Protein AF-A0A1E5L158-F1 (afdb_monomer)

Mean predicted aligned error: 13.95 Å

Sequence (324 aa):
MGAIQELISKEEKWNPRLERRYENAMMAVQKLEERIQKLHAFNASSASIFSEYESCLAQLNTGISAIANSGAWNASSGTFDIEKMDMRWANPINERWENRNQLSLDKQITAILNSSDSDAVKTAKIVKAYEDYLYKLNKNAFDEYNNARKKYGDDWFSIDPKMKDIIDDIEQRLSNYLIQSGIDIKAIVRDMGNDILKANRTKDGMSPLDYLYFASIVDTGAPLDLKTRAYSEDYDFSIWARNWTGDMSGDYLGNYLFGYFGQGFLLFDGSLLKLSAGAAQAWSDKDIAKWLKNMNEGNFGDNPNDAQYIEDGIKDYKNRKGNK

Nearest PDB structures (foldseek):
  8suk-assembly2_B  TM=3.074E-01  e=6.776E+00  Rhodococcus sp. USK13
  6mrt-assembly1_A  TM=1.172E-01  e=4.959E+00  Escherichia coli K-12

Organism: NCBI:txid762845

Radius of gyration: 28.78 Å; Cα contacts (8 Å, |Δi|>4): 259; chains: 1; bounding box: 70×81×82 Å

Structure (mmCIF, N/CA/C/O backbone):
data_AF-A0A1E5L158-F1
#
_entry.id   AF-A0A1E5L158-F1
#
loop_
_atom_site.group_PDB
_atom_site.id
_atom_site.type_symbol
_atom_site.label_atom_id
_atom_site.label_alt_id
_atom_site.label_comp_id
_atom_site.label_asym_id
_atom_site.label_entity_id
_atom_site.label_seq_id
_atom_site.pdbx_PDB_ins_code
_atom_site.Cartn_x
_atom_site.Cartn_y
_atom_site.Cartn_z
_atom_site.occupancy
_atom_site.B_iso_or_equiv
_atom_site.auth_seq_id
_atom_site.auth_comp_id
_atom_site.auth_asym_id
_atom_site.auth_atom_id
_atom_site.pdbx_PDB_model_num
ATOM 1 N N . MET A 1 1 ? 24.688 58.167 -50.845 1.00 52.69 1 MET A N 1
ATOM 2 C CA . MET A 1 1 ? 24.641 56.686 -50.856 1.00 52.69 1 MET A CA 1
ATOM 3 C C . MET A 1 1 ? 25.183 56.057 -49.567 1.00 52.69 1 MET A C 1
ATOM 5 O O . MET A 1 1 ? 24.560 55.120 -49.100 1.00 52.69 1 MET A O 1
ATOM 9 N N . GLY A 1 2 ? 26.244 56.578 -48.927 1.00 58.72 2 GLY A N 1
ATOM 10 C CA . GLY A 1 2 ? 26.823 55.970 -47.707 1.00 58.72 2 GLY A CA 1
ATOM 11 C C . GLY A 1 2 ? 25.903 55.874 -46.475 1.00 58.72 2 GLY A C 1
ATOM 12 O O . GLY A 1 2 ? 25.850 54.827 -45.847 1.00 58.72 2 GLY A O 1
ATOM 13 N N . ALA A 1 3 ? 25.113 56.910 -46.169 1.00 63.28 3 ALA A N 1
ATOM 14 C CA . ALA A 1 3 ? 24.265 56.926 -44.966 1.00 63.28 3 ALA A CA 1
ATOM 15 C C . ALA A 1 3 ? 23.071 55.947 -45.017 1.00 63.28 3 ALA A C 1
ATOM 17 O O . ALA A 1 3 ? 22.649 55.430 -43.988 1.00 63.28 3 ALA A O 1
ATOM 18 N N . ILE A 1 4 ? 22.538 55.667 -46.213 1.00 55.50 4 ILE A N 1
ATOM 19 C CA . ILE A 1 4 ? 21.435 54.708 -46.402 1.00 55.50 4 ILE A CA 1
ATOM 20 C C . ILE A 1 4 ? 21.967 53.274 -46.289 1.00 55.50 4 ILE A C 1
ATOM 22 O O . ILE A 1 4 ? 21.362 52.452 -45.610 1.00 55.50 4 ILE A O 1
ATOM 26 N N . GLN A 1 5 ? 23.139 52.991 -46.869 1.00 57.88 5 GLN A N 1
ATOM 27 C CA . GLN A 1 5 ? 23.789 51.683 -46.752 1.00 57.88 5 GLN A CA 1
ATOM 28 C C . GLN A 1 5 ? 24.174 51.357 -45.296 1.00 57.88 5 GLN A C 1
ATOM 30 O O . GLN A 1 5 ? 24.078 50.211 -44.868 1.00 57.88 5 GLN A O 1
ATOM 35 N N . GLU A 1 6 ? 24.573 52.366 -44.515 1.00 60.41 6 GLU A N 1
ATOM 36 C CA . GLU A 1 6 ? 24.937 52.207 -43.103 1.00 60.41 6 GLU A CA 1
ATOM 37 C C . GLU A 1 6 ? 23.717 51.920 -42.209 1.00 60.41 6 GLU A C 1
ATOM 39 O O . GLU A 1 6 ? 23.804 51.085 -41.306 1.00 60.41 6 GLU A O 1
ATOM 44 N N . LEU A 1 7 ? 22.567 52.544 -42.497 1.00 57.66 7 LEU A N 1
ATOM 45 C CA . LEU A 1 7 ? 21.290 52.261 -41.829 1.00 57.66 7 LEU A CA 1
ATOM 46 C C . LEU A 1 7 ? 20.770 50.854 -42.159 1.00 57.66 7 LEU A C 1
ATOM 48 O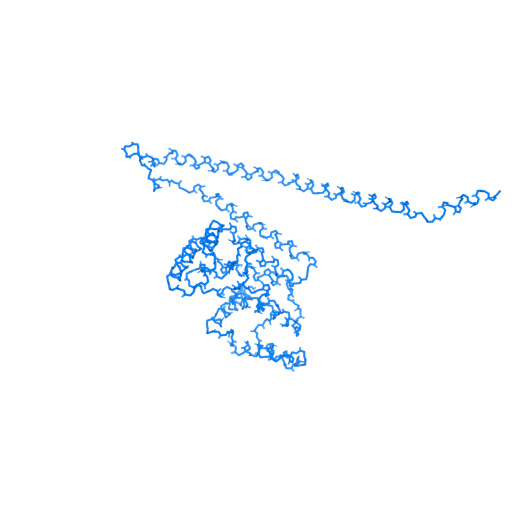 O . LEU A 1 7 ? 20.428 50.118 -41.236 1.00 57.66 7 LEU A O 1
ATOM 52 N N . ILE A 1 8 ? 20.820 50.445 -43.432 1.00 58.38 8 ILE A N 1
ATOM 53 C CA . ILE A 1 8 ? 20.447 49.086 -43.865 1.00 58.38 8 ILE A CA 1
ATOM 54 C C . ILE A 1 8 ? 21.359 48.038 -43.201 1.00 58.38 8 ILE A C 1
ATOM 56 O O . ILE A 1 8 ? 20.871 47.060 -42.644 1.00 58.38 8 ILE A O 1
ATOM 60 N N . SER A 1 9 ? 22.674 48.288 -43.123 1.00 55.84 9 SER A N 1
ATOM 61 C CA . SER A 1 9 ? 23.620 47.379 -42.445 1.00 55.84 9 SER A CA 1
ATOM 62 C C . SER A 1 9 ? 23.436 47.295 -40.920 1.00 55.84 9 SER A C 1
ATOM 64 O O . SER A 1 9 ? 23.900 46.346 -40.286 1.00 55.84 9 SER A O 1
ATOM 66 N N . LYS A 1 10 ? 22.798 48.302 -40.304 1.00 57.78 10 LYS A N 1
ATOM 67 C CA . LYS A 1 10 ? 22.438 48.308 -38.876 1.00 57.78 10 LYS A CA 1
ATOM 68 C C . LYS A 1 10 ? 21.149 47.533 -38.610 1.00 57.78 10 LYS A C 1
ATOM 70 O O . LYS A 1 10 ? 21.056 46.927 -37.548 1.00 57.78 10 LYS A O 1
ATOM 75 N N . GLU A 1 11 ? 20.200 47.541 -39.544 1.00 57.50 11 GLU A N 1
ATOM 76 C CA . GLU A 1 11 ? 18.989 46.708 -39.497 1.00 57.50 11 GLU A CA 1
ATOM 77 C C . GLU A 1 11 ? 19.272 45.234 -39.833 1.00 57.50 11 GLU A C 1
ATOM 79 O O . GLU A 1 11 ? 18.678 44.355 -39.215 1.00 57.50 11 GLU A O 1
ATOM 84 N N . GLU A 1 12 ? 20.226 44.944 -40.726 1.00 53.97 12 GLU A N 1
ATOM 85 C CA . GLU A 1 12 ? 20.673 43.571 -41.039 1.00 53.97 12 GLU A CA 1
ATOM 86 C C . GLU A 1 12 ? 21.519 42.919 -39.931 1.00 53.97 12 GLU A C 1
ATOM 88 O O . GLU A 1 12 ? 21.726 41.703 -39.933 1.00 53.97 12 GLU A O 1
ATOM 93 N N . LYS A 1 13 ? 22.033 43.693 -38.966 1.00 58.31 13 LYS A N 1
ATOM 94 C CA . LYS A 1 13 ? 22.818 43.144 -37.854 1.00 58.31 13 LYS A CA 1
ATOM 95 C C . LYS A 1 13 ? 21.905 42.548 -36.786 1.00 58.31 13 LYS A C 1
ATOM 97 O O . LYS A 1 13 ? 21.130 43.255 -36.147 1.00 58.31 13 LYS A O 1
ATOM 102 N N . TRP A 1 14 ? 22.087 41.244 -36.564 1.00 50.66 14 TRP A N 1
ATOM 103 C CA . TRP A 1 14 ? 21.499 40.443 -35.487 1.00 50.66 14 TRP A CA 1
ATOM 104 C C . TRP A 1 14 ? 21.341 41.249 -34.188 1.00 50.66 14 TRP A C 1
ATOM 106 O O . TRP A 1 14 ? 22.322 41.727 -33.612 1.00 50.66 14 TRP A O 1
ATOM 116 N N . ASN A 1 15 ? 20.090 41.422 -33.746 1.00 62.81 15 ASN A N 1
ATOM 117 C CA . ASN A 1 15 ? 19.753 42.190 -32.553 1.00 62.81 15 ASN A CA 1
ATOM 118 C C . ASN A 1 15 ? 19.290 41.252 -31.421 1.00 62.81 15 ASN A C 1
ATOM 120 O O . ASN A 1 15 ? 18.087 41.005 -31.281 1.00 62.81 15 ASN A O 1
ATOM 124 N N . PRO A 1 16 ? 20.211 40.773 -30.564 1.00 59.91 16 PRO A N 1
ATOM 125 C CA . PRO A 1 16 ? 19.908 39.811 -29.502 1.00 59.91 16 PRO A CA 1
ATOM 126 C C . PRO A 1 16 ? 18.848 40.296 -28.510 1.00 59.91 16 PRO A C 1
ATOM 128 O O . PRO A 1 16 ? 18.209 39.495 -27.833 1.00 59.91 16 PRO A O 1
ATOM 131 N N . ARG A 1 17 ? 18.635 41.614 -28.388 1.00 64.81 17 ARG A N 1
ATOM 132 C CA . ARG A 1 17 ? 17.572 42.153 -27.530 1.00 64.81 17 ARG A CA 1
ATOM 133 C C . ARG A 1 17 ? 16.183 41.940 -28.125 1.00 64.81 17 ARG A C 1
ATOM 135 O O . ARG A 1 17 ? 15.246 41.752 -27.355 1.00 64.81 17 ARG A O 1
ATOM 142 N N . LEU A 1 18 ? 16.031 42.000 -29.447 1.00 68.50 18 LEU A N 1
ATOM 143 C CA . LEU A 1 18 ? 14.754 41.735 -30.115 1.00 68.50 18 LEU A CA 1
ATOM 144 C C . LEU A 1 18 ? 14.416 40.245 -30.083 1.00 68.50 18 LEU A C 1
ATOM 146 O O . LEU A 1 18 ? 13.292 39.907 -29.728 1.00 68.50 18 LEU A O 1
ATOM 150 N N . GLU A 1 19 ? 15.393 39.377 -30.342 1.00 65.00 19 GLU A N 1
ATOM 151 C CA . GLU A 1 19 ? 15.225 37.920 -30.254 1.00 65.00 19 GLU A CA 1
ATOM 152 C C . GLU A 1 19 ? 14.843 37.492 -28.834 1.00 65.00 19 GLU A C 1
ATOM 154 O O . GLU A 1 19 ? 13.798 36.884 -28.632 1.00 65.00 19 GLU A O 1
ATOM 159 N N . ARG A 1 20 ? 15.565 37.971 -27.814 1.00 60.16 20 ARG A N 1
ATOM 160 C CA . ARG A 1 20 ? 15.228 37.692 -26.409 1.00 60.16 20 ARG A CA 1
ATOM 161 C C . ARG A 1 20 ? 13.844 38.212 -26.006 1.00 60.16 20 ARG A C 1
ATOM 163 O O . ARG A 1 20 ? 13.171 37.618 -25.168 1.00 60.16 20 ARG A O 1
ATOM 170 N N . ARG A 1 21 ? 13.394 39.341 -26.570 1.00 64.06 21 ARG A N 1
ATOM 171 C CA . ARG A 1 21 ? 12.027 39.852 -26.349 1.00 64.06 21 ARG A CA 1
ATOM 172 C C . ARG A 1 21 ? 10.982 38.983 -27.043 1.00 64.06 21 ARG A C 1
ATOM 174 O O . ARG A 1 21 ? 9.925 38.768 -26.455 1.00 64.06 21 ARG A O 1
ATOM 181 N N . TYR A 1 22 ? 11.275 38.500 -28.245 1.00 60.09 22 TYR A N 1
ATOM 182 C CA . TYR A 1 22 ? 10.420 37.586 -28.994 1.00 60.09 22 TYR A CA 1
ATOM 183 C C . TYR A 1 22 ? 10.290 36.233 -28.280 1.00 60.09 22 TYR A C 1
ATOM 185 O O . TYR A 1 22 ? 9.173 35.794 -28.024 1.00 60.09 22 TYR A O 1
ATOM 193 N N . GLU A 1 23 ? 11.399 35.640 -27.837 1.00 57.25 23 GLU A N 1
ATOM 194 C CA . GLU A 1 23 ? 11.421 34.407 -27.038 1.00 57.25 23 GLU A CA 1
ATOM 195 C C . GLU A 1 23 ? 10.636 34.558 -25.729 1.00 57.25 23 GLU A C 1
ATOM 197 O O . GLU A 1 23 ? 9.807 33.714 -25.390 1.00 57.25 23 GLU A O 1
ATOM 202 N N . ASN A 1 24 ? 10.834 35.666 -25.006 1.00 64.25 24 ASN A N 1
ATOM 203 C CA . ASN A 1 24 ? 10.079 35.953 -23.785 1.00 64.25 24 ASN A CA 1
ATOM 204 C C . ASN A 1 24 ? 8.575 36.102 -24.051 1.00 64.25 24 ASN A C 1
ATOM 206 O O . ASN A 1 24 ? 7.764 35.637 -23.249 1.00 64.25 24 ASN A O 1
ATOM 210 N N . ALA A 1 25 ? 8.197 36.743 -25.160 1.00 64.69 25 ALA A N 1
ATOM 211 C CA . ALA A 1 25 ? 6.802 36.882 -25.559 1.00 64.69 25 ALA A CA 1
ATOM 212 C C . ALA A 1 25 ? 6.191 35.523 -25.935 1.00 64.69 25 ALA A C 1
ATOM 214 O O . ALA A 1 25 ? 5.102 35.207 -25.463 1.00 64.69 25 ALA A O 1
ATOM 215 N N . MET A 1 26 ? 6.909 34.687 -26.691 1.00 61.75 26 MET A N 1
ATOM 216 C CA . MET A 1 26 ? 6.486 33.321 -27.012 1.00 61.75 26 MET A CA 1
ATOM 217 C C . MET A 1 26 ? 6.303 32.461 -25.757 1.00 61.75 26 MET A C 1
ATOM 219 O O . MET A 1 26 ? 5.262 31.829 -25.597 1.00 61.75 26 MET A O 1
ATOM 223 N N . MET A 1 27 ? 7.259 32.488 -24.823 1.00 62.59 27 MET A N 1
ATOM 224 C CA . MET A 1 27 ? 7.130 31.779 -23.543 1.00 62.59 27 MET A CA 1
ATOM 225 C C . MET A 1 27 ? 5.932 32.274 -22.724 1.00 62.59 27 MET A C 1
ATOM 227 O O . MET A 1 27 ? 5.281 31.488 -22.034 1.00 62.59 27 MET A O 1
ATOM 231 N N . ALA A 1 28 ? 5.633 33.575 -22.766 1.00 64.62 28 ALA A N 1
ATOM 232 C CA . ALA A 1 28 ? 4.464 34.133 -22.094 1.00 64.62 28 ALA A CA 1
ATOM 233 C C . ALA A 1 28 ? 3.153 33.660 -22.741 1.00 64.62 28 ALA A C 1
ATOM 235 O O . ALA A 1 28 ? 2.227 33.297 -22.016 1.00 64.62 28 ALA A O 1
ATOM 236 N N . VAL A 1 29 ? 3.090 33.612 -24.077 1.00 75.69 29 VAL A N 1
ATOM 237 C CA . VAL A 1 29 ? 1.938 33.086 -24.828 1.00 75.69 29 VAL A CA 1
ATOM 238 C C . VAL A 1 29 ? 1.710 31.612 -24.502 1.00 75.69 29 VAL A C 1
ATOM 240 O O . VAL A 1 29 ? 0.609 31.258 -24.094 1.00 75.69 29 VAL A O 1
ATOM 243 N N . GLN A 1 30 ? 2.751 30.781 -24.544 1.00 67.06 30 GLN A N 1
ATOM 244 C CA . GLN A 1 30 ? 2.647 29.358 -24.211 1.00 67.06 30 GLN A CA 1
ATOM 245 C C . GLN A 1 30 ? 2.131 29.139 -22.778 1.00 67.06 30 GLN A C 1
ATOM 247 O O . GLN A 1 30 ? 1.225 28.342 -22.541 1.00 67.06 30 GLN A O 1
ATOM 252 N N . LYS A 1 31 ? 2.634 29.912 -21.805 1.00 66.00 31 LYS A N 1
ATOM 253 C CA . LYS A 1 31 ? 2.138 29.861 -20.418 1.00 66.00 31 LYS A CA 1
ATOM 254 C C . LYS A 1 31 ? 0.675 30.291 -20.294 1.00 66.00 31 LYS A C 1
ATOM 256 O O . LYS A 1 31 ? -0.032 29.794 -19.416 1.00 66.00 31 LYS A O 1
ATOM 261 N N . LEU A 1 32 ? 0.222 31.241 -21.110 1.00 76.50 32 LEU A N 1
ATOM 262 C CA . LEU A 1 32 ? -1.180 31.662 -21.137 1.00 76.50 32 LEU A CA 1
ATOM 263 C C . LEU A 1 32 ? -2.072 30.581 -21.753 1.00 76.50 32 LEU A C 1
ATOM 265 O O . LEU A 1 32 ? -3.127 30.297 -21.192 1.00 76.50 32 LEU A O 1
ATOM 269 N N . GLU A 1 33 ? -1.632 29.931 -22.827 1.00 71.94 33 GLU A N 1
ATOM 270 C CA . GLU A 1 33 ? -2.341 28.804 -23.442 1.00 71.94 33 GLU A CA 1
ATOM 271 C C . GLU A 1 33 ? -2.486 27.631 -22.469 1.00 71.94 33 GLU A C 1
ATOM 273 O O . GLU A 1 33 ? -3.593 27.128 -22.277 1.00 71.94 33 GLU A O 1
ATOM 278 N N . GLU A 1 34 ? -1.418 27.259 -21.758 1.00 73.31 34 GLU A N 1
ATOM 279 C CA . GLU A 1 34 ? -1.476 26.232 -20.710 1.00 73.31 34 GLU A CA 1
ATOM 280 C C . GLU A 1 34 ? -2.470 26.594 -19.595 1.00 73.31 34 GLU A C 1
ATOM 282 O O . GLU A 1 34 ? -3.202 25.735 -19.095 1.00 73.31 34 GLU A O 1
ATOM 287 N N . ARG A 1 35 ? -2.516 27.868 -19.182 1.00 75.38 35 ARG A N 1
ATOM 288 C CA . ARG A 1 35 ? -3.481 28.346 -18.176 1.00 75.38 35 ARG A CA 1
ATOM 289 C C . ARG A 1 35 ? -4.914 28.263 -18.691 1.00 75.38 35 ARG A C 1
ATOM 291 O O . ARG A 1 35 ? -5.785 27.823 -17.944 1.00 75.38 35 ARG A O 1
ATOM 298 N N . ILE A 1 36 ? -5.153 28.643 -19.945 1.00 83.50 36 ILE A N 1
ATOM 299 C CA . ILE A 1 36 ? -6.467 28.559 -20.593 1.00 83.50 36 ILE A CA 1
ATOM 300 C C . ILE A 1 36 ? -6.913 27.098 -20.713 1.00 83.50 36 ILE A C 1
ATOM 302 O O . ILE A 1 36 ? -8.043 26.776 -20.356 1.00 83.50 36 ILE A O 1
ATOM 306 N N . GLN A 1 37 ? -6.025 26.189 -21.119 1.00 75.69 37 GLN A N 1
ATOM 307 C CA . GLN A 1 37 ? -6.325 24.756 -21.180 1.00 75.69 37 GLN A CA 1
ATOM 308 C C . GLN A 1 37 ? -6.681 24.185 -19.802 1.00 75.69 37 GLN A C 1
ATOM 310 O O . GLN A 1 37 ? -7.669 23.462 -19.673 1.00 75.69 37 GLN A O 1
ATOM 315 N N . LYS A 1 38 ? -5.938 24.560 -18.752 1.00 69.88 38 LYS A N 1
ATOM 316 C CA . LYS A 1 38 ? -6.263 24.184 -17.364 1.00 69.88 38 LYS A CA 1
ATOM 317 C C . LYS A 1 38 ? -7.625 24.728 -16.927 1.00 69.88 38 LYS A C 1
ATOM 319 O O . LYS A 1 38 ? -8.382 24.003 -16.289 1.00 69.88 38 LYS A O 1
ATOM 324 N N . LEU A 1 39 ? -7.959 25.965 -17.298 1.00 81.81 39 LEU A N 1
ATOM 325 C CA . LEU A 1 39 ? -9.267 26.578 -17.039 1.00 81.81 39 LEU A CA 1
ATOM 326 C C . LEU A 1 39 ? -10.404 25.850 -17.762 1.00 81.81 39 LEU A C 1
ATOM 328 O O . LEU A 1 39 ? -11.426 25.575 -17.141 1.00 81.81 39 LEU A O 1
ATOM 332 N N . HIS A 1 40 ? -10.231 25.487 -19.034 1.00 75.19 40 HIS A N 1
ATOM 333 C CA . HIS A 1 40 ? -11.226 24.706 -19.773 1.00 75.19 40 HIS A CA 1
ATOM 334 C C . HIS A 1 40 ? -11.412 23.309 -19.183 1.00 75.19 40 HIS A C 1
ATOM 336 O O . HIS A 1 40 ? -12.550 22.883 -18.998 1.00 75.19 40 HIS A O 1
ATOM 342 N N . ALA A 1 41 ? -10.324 22.619 -18.835 1.00 69.12 41 ALA A N 1
ATOM 343 C CA . ALA A 1 41 ? -10.390 21.313 -18.183 1.00 69.12 41 ALA A CA 1
ATOM 344 C C . ALA A 1 41 ? -11.080 21.394 -16.811 1.00 69.12 41 ALA A C 1
ATOM 346 O O . ALA A 1 41 ? -11.908 20.544 -16.475 1.00 69.12 41 ALA A O 1
ATOM 347 N N . PHE A 1 42 ? -10.792 22.444 -16.035 1.00 72.44 42 PHE A N 1
ATOM 348 C CA . PHE A 1 42 ? -11.480 22.709 -14.775 1.00 72.44 42 PHE A CA 1
ATOM 349 C C . PHE A 1 42 ? -12.968 22.992 -14.999 1.00 72.44 42 PHE A C 1
ATOM 351 O O . PHE A 1 42 ? -13.799 22.355 -14.370 1.00 72.44 42 PHE A O 1
ATOM 358 N N . ASN A 1 43 ? -13.329 23.876 -15.930 1.00 77.94 43 ASN A N 1
ATOM 359 C CA . ASN A 1 43 ? -14.727 24.199 -16.220 1.00 77.94 43 ASN A CA 1
ATOM 360 C C . ASN A 1 43 ? -15.522 22.992 -16.748 1.00 77.94 43 ASN A C 1
ATOM 362 O O . ASN A 1 43 ? -16.691 22.832 -16.421 1.00 77.94 43 ASN A O 1
ATOM 366 N N . ALA A 1 44 ? -14.891 22.119 -17.537 1.00 73.44 44 ALA A N 1
ATOM 367 C CA . ALA A 1 44 ? -15.516 20.891 -18.026 1.00 73.44 44 ALA A CA 1
ATOM 368 C C . ALA A 1 44 ? -15.765 19.858 -16.910 1.00 73.44 44 ALA A C 1
ATOM 370 O O . ALA A 1 44 ? -16.686 19.055 -17.019 1.00 73.44 44 ALA A O 1
ATOM 371 N N . SER A 1 45 ? -14.963 19.877 -15.839 1.00 72.00 45 SER A N 1
ATOM 372 C CA . SER A 1 45 ? -15.078 18.946 -14.705 1.00 72.00 45 SER A CA 1
ATOM 373 C C . SER A 1 45 ? -15.755 19.553 -13.469 1.00 72.00 45 SER A C 1
ATOM 375 O O . SER A 1 45 ? -16.193 18.815 -12.586 1.00 72.00 45 SER A O 1
ATOM 377 N N . SER A 1 46 ? -15.915 20.876 -13.400 1.00 71.94 46 SER A N 1
ATOM 378 C CA . SER A 1 46 ? -16.444 21.569 -12.220 1.00 71.94 46 SER A CA 1
ATOM 379 C C . SER A 1 46 ? -17.888 21.179 -11.916 1.00 71.94 46 SER A C 1
ATOM 381 O O . SER A 1 46 ? -18.216 20.955 -10.757 1.00 71.94 46 SER A O 1
ATOM 383 N N . ALA A 1 47 ? -18.733 20.994 -12.934 1.00 67.50 47 ALA A N 1
ATOM 384 C CA . ALA A 1 47 ? -20.115 20.544 -12.751 1.00 67.50 47 ALA A CA 1
ATOM 385 C C . ALA A 1 47 ? -20.202 19.168 -12.059 1.00 67.50 47 ALA A C 1
ATOM 387 O O . ALA A 1 47 ? -21.044 18.971 -11.184 1.00 67.50 47 ALA A O 1
ATOM 388 N N . SER A 1 48 ? -19.291 18.237 -12.377 1.00 65.44 48 SER A N 1
ATOM 389 C CA . SER A 1 48 ? -19.254 16.930 -11.705 1.00 65.44 48 SER A CA 1
ATOM 390 C C . SER A 1 48 ? -18.865 17.023 -10.225 1.00 65.44 48 SER A C 1
ATOM 392 O O . SER A 1 48 ? -19.415 16.274 -9.420 1.00 65.44 48 SER A O 1
ATOM 394 N N . ILE A 1 49 ? -18.034 18.003 -9.837 1.00 61.66 49 ILE A N 1
ATOM 395 C CA . ILE A 1 49 ? -17.675 18.251 -8.426 1.00 61.66 49 ILE A CA 1
ATOM 396 C C . ILE A 1 49 ? -18.929 18.579 -7.598 1.00 61.66 49 ILE A C 1
ATOM 398 O O . ILE A 1 49 ? -19.052 18.146 -6.454 1.00 61.66 49 ILE A O 1
ATOM 402 N N . PHE A 1 50 ? -19.885 19.308 -8.179 1.00 65.38 50 PHE A 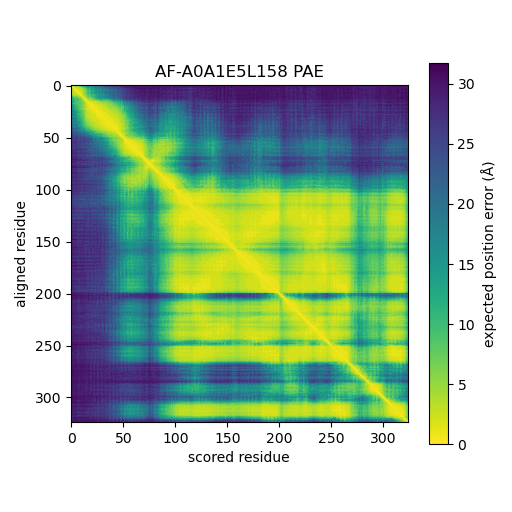N 1
ATOM 403 C CA . PHE A 1 50 ? -21.131 19.668 -7.498 1.00 65.38 50 PHE A CA 1
ATOM 404 C C . PHE A 1 50 ? -22.179 18.545 -7.518 1.00 65.38 50 PHE A C 1
ATOM 406 O O . PHE A 1 50 ? -22.967 18.439 -6.582 1.00 65.38 50 PHE A O 1
ATOM 413 N N . SER A 1 51 ? -22.152 17.654 -8.515 1.00 66.62 51 SER A N 1
ATOM 414 C CA . SER A 1 51 ? -23.057 16.492 -8.555 1.00 66.62 51 SER A CA 1
ATOM 415 C C . SER A 1 51 ? -22.794 15.483 -7.425 1.00 66.62 51 SER A C 1
ATOM 417 O O . SER A 1 51 ? -23.724 14.891 -6.873 1.00 66.62 51 SER A O 1
ATOM 419 N N . GLU A 1 52 ? -21.531 15.326 -7.016 1.00 67.88 52 GLU A N 1
ATOM 420 C CA . GLU A 1 52 ? -21.168 14.505 -5.856 1.00 67.88 52 GLU A CA 1
ATOM 421 C C . GLU A 1 52 ? -21.695 15.117 -4.552 1.00 67.88 52 GLU A C 1
ATOM 423 O O . GLU A 1 52 ? -22.196 14.395 -3.688 1.00 67.88 52 GLU A O 1
ATOM 428 N N . TYR A 1 53 ? -21.645 16.448 -4.435 1.00 70.94 53 TYR A N 1
ATOM 429 C CA . TYR A 1 53 ? -22.157 17.176 -3.275 1.00 70.94 53 TYR A CA 1
ATOM 430 C C . TYR A 1 53 ? -23.665 16.981 -3.090 1.00 70.94 53 TYR A C 1
ATOM 432 O O . TYR A 1 53 ? -24.101 16.659 -1.984 1.00 70.94 53 TYR A O 1
ATOM 440 N N . GLU A 1 54 ? -24.459 17.114 -4.155 1.00 78.88 54 GLU A N 1
ATOM 441 C CA . GLU A 1 54 ? -25.914 16.922 -4.079 1.00 78.88 54 GLU A CA 1
ATOM 442 C C . GLU A 1 54 ? -26.279 15.503 -3.636 1.00 78.88 54 GLU A C 1
ATOM 444 O O . GLU A 1 54 ? -27.158 15.313 -2.791 1.00 78.88 54 GLU A O 1
ATOM 449 N N . SER A 1 55 ? -25.563 14.498 -4.144 1.00 76.31 55 SER A N 1
ATOM 450 C CA . SER A 1 55 ? -25.802 13.115 -3.745 1.00 76.31 55 SER A CA 1
ATOM 451 C C . SER A 1 55 ? -25.406 12.842 -2.292 1.00 76.31 55 SER A C 1
ATOM 453 O O . SER A 1 55 ? -26.135 12.130 -1.600 1.00 76.31 55 SER A O 1
ATOM 455 N N . CYS A 1 56 ? -24.288 13.397 -1.815 1.00 75.00 56 CYS A N 1
ATOM 456 C CA . CYS A 1 56 ? -23.897 13.297 -0.407 1.00 75.00 56 CYS A CA 1
ATOM 457 C C . CYS A 1 56 ? -24.907 14.005 0.504 1.00 75.00 56 CYS A C 1
ATOM 459 O O . CYS A 1 56 ? -25.271 13.473 1.551 1.00 75.00 56 CYS A O 1
ATOM 461 N N . LEU A 1 57 ? -25.412 15.173 0.097 1.00 81.38 57 LEU A N 1
ATOM 462 C CA . LEU A 1 57 ? -26.430 15.913 0.843 1.00 81.38 57 LEU A CA 1
ATOM 463 C C . LEU A 1 57 ? -27.744 15.124 0.942 1.00 81.38 57 LEU A C 1
ATOM 465 O O . LEU A 1 57 ? -28.342 15.050 2.015 1.00 81.38 57 LEU A O 1
ATOM 469 N N . ALA A 1 58 ? -28.179 14.487 -0.147 1.00 83.62 58 ALA A N 1
ATOM 470 C CA . ALA A 1 58 ? -29.367 13.634 -0.144 1.00 83.62 58 ALA A CA 1
ATOM 471 C C . ALA A 1 58 ? -29.221 12.430 0.809 1.00 83.62 58 ALA A C 1
ATOM 473 O O . ALA A 1 58 ? -30.154 12.094 1.545 1.00 83.62 58 ALA A O 1
ATOM 474 N N . GLN A 1 59 ? -28.043 11.804 0.844 1.00 79.75 59 GLN A N 1
ATOM 475 C CA . GLN A 1 59 ? -27.751 10.687 1.750 1.00 79.75 59 GLN A CA 1
ATOM 476 C C . GLN A 1 59 ? -27.650 11.139 3.212 1.00 79.75 59 GLN A C 1
ATOM 478 O O . GLN A 1 59 ? -28.190 10.471 4.090 1.00 79.75 59 GLN A O 1
ATOM 483 N N . LEU A 1 60 ? -27.061 12.309 3.477 1.00 80.50 60 LEU A N 1
ATOM 484 C CA . LEU A 1 60 ? -27.053 12.916 4.809 1.00 80.50 60 LEU A CA 1
ATOM 485 C C . LEU A 1 60 ? -28.478 13.196 5.303 1.00 80.50 60 LEU A C 1
ATOM 487 O O . LEU A 1 60 ? -28.820 12.844 6.428 1.00 80.50 60 LEU A O 1
ATOM 491 N N . ASN A 1 61 ? -29.335 13.766 4.453 1.00 85.31 61 ASN A N 1
ATOM 492 C CA . ASN A 1 61 ? -30.744 14.000 4.785 1.00 85.31 61 ASN A CA 1
ATOM 493 C C . ASN A 1 61 ? -31.497 12.688 5.062 1.00 85.31 61 ASN A C 1
ATOM 495 O O . ASN A 1 61 ? -32.352 12.633 5.951 1.00 85.31 61 ASN A O 1
ATOM 499 N N . THR A 1 62 ? -31.146 11.618 4.344 1.00 83.56 62 THR A N 1
ATOM 500 C CA . THR A 1 62 ? -31.659 10.267 4.610 1.00 83.56 62 THR A CA 1
ATOM 501 C C . THR A 1 62 ? -31.208 9.774 5.987 1.00 83.56 62 THR A C 1
ATOM 503 O O . THR A 1 62 ? -32.037 9.293 6.755 1.00 83.56 62 THR A O 1
ATOM 506 N N . GLY A 1 63 ? -29.935 9.966 6.343 1.00 77.94 63 GLY A N 1
ATOM 507 C CA . GLY A 1 63 ? -29.394 9.607 7.655 1.00 77.94 63 GLY A CA 1
ATOM 508 C C . GLY A 1 63 ? -30.026 10.369 8.814 1.00 77.94 63 GLY A C 1
ATOM 509 O O . GLY A 1 63 ? -30.438 9.765 9.802 1.00 77.94 63 GLY A O 1
ATOM 510 N N . ILE A 1 64 ? -30.199 11.684 8.668 1.00 80.31 64 ILE A N 1
ATOM 511 C CA . ILE A 1 64 ? -30.909 12.518 9.650 1.00 80.31 64 ILE A CA 1
ATOM 512 C C . ILE A 1 64 ? -32.342 12.006 9.843 1.00 80.31 64 ILE A C 1
ATOM 514 O O . ILE A 1 64 ? -32.803 11.874 10.976 1.00 80.31 64 ILE A O 1
ATOM 518 N N . SER A 1 65 ? -33.032 11.662 8.753 1.00 81.50 65 SER A N 1
ATOM 519 C CA . SER A 1 65 ? -34.392 11.115 8.810 1.00 81.50 65 SER A CA 1
ATOM 520 C C . SER A 1 65 ? -34.437 9.731 9.461 1.00 81.50 65 SER A C 1
ATOM 522 O O . SER A 1 65 ? -35.362 9.445 10.221 1.00 81.50 65 SER A O 1
ATOM 524 N N . ALA A 1 66 ? -33.445 8.876 9.202 1.00 77.81 66 ALA A N 1
ATOM 525 C CA . ALA A 1 66 ? -33.329 7.561 9.827 1.00 77.81 66 ALA A CA 1
ATOM 526 C C . ALA A 1 66 ? -33.113 7.684 11.342 1.00 77.81 66 ALA A C 1
ATOM 528 O O . ALA A 1 66 ? -33.790 7.007 12.112 1.00 77.81 66 ALA A O 1
ATOM 529 N N . ILE A 1 67 ? -32.255 8.609 11.784 1.00 74.25 67 ILE A N 1
ATOM 530 C CA . ILE A 1 67 ? -32.026 8.893 13.209 1.00 74.25 67 ILE A CA 1
ATOM 531 C C . ILE A 1 67 ? -33.297 9.449 13.858 1.00 74.25 67 ILE A C 1
ATOM 533 O O . ILE A 1 67 ? -33.716 8.941 14.899 1.00 74.25 67 ILE A O 1
ATOM 537 N N . ALA A 1 68 ? -33.947 10.435 13.234 1.00 75.19 68 ALA A N 1
ATOM 538 C CA . ALA A 1 68 ? -35.155 11.068 13.765 1.00 75.19 68 ALA A CA 1
ATOM 539 C C . ALA A 1 68 ? -36.322 10.081 13.947 1.00 75.19 68 ALA A C 1
ATOM 541 O O . ALA A 1 68 ? -37.085 10.203 14.902 1.00 75.19 68 ALA A O 1
ATOM 542 N N . ASN A 1 69 ? -36.437 9.085 13.063 1.00 78.62 69 ASN A N 1
ATOM 543 C CA . ASN A 1 69 ? -37.528 8.105 13.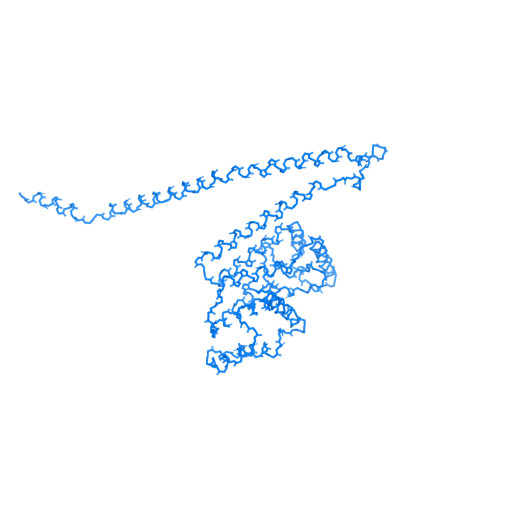077 1.00 78.62 69 ASN A CA 1
ATOM 544 C C . ASN A 1 69 ? -37.146 6.747 13.700 1.00 78.62 69 ASN A C 1
ATOM 546 O O . ASN A 1 69 ? -37.986 5.854 13.761 1.00 78.62 69 ASN A O 1
ATOM 550 N N . SER A 1 70 ? -35.907 6.580 14.173 1.00 76.19 70 SER A N 1
ATOM 551 C CA . SER A 1 70 ? -35.385 5.303 14.695 1.00 76.19 70 SER A CA 1
ATOM 552 C C . SER A 1 70 ? -36.041 4.830 15.998 1.00 76.19 70 SER A C 1
ATOM 554 O O . SER A 1 70 ? -35.951 3.658 16.351 1.00 76.19 70 SER A O 1
ATOM 556 N N . GLY A 1 71 ? -36.642 5.739 16.773 1.00 75.62 71 GLY A N 1
ATOM 557 C CA . GLY A 1 71 ? -37.046 5.437 18.151 1.00 75.62 71 GLY A CA 1
ATOM 558 C C . GLY A 1 71 ? -35.862 5.109 19.077 1.00 75.62 71 GLY A C 1
ATOM 559 O O . GLY A 1 71 ? -36.074 4.584 20.168 1.00 75.62 71 GLY A O 1
ATOM 560 N N . ALA A 1 72 ? -34.624 5.414 18.659 1.00 81.44 72 ALA A N 1
ATOM 561 C CA . ALA A 1 72 ? -33.407 5.163 19.429 1.00 81.44 72 ALA A CA 1
ATOM 562 C C . ALA A 1 72 ? -33.328 6.013 20.704 1.00 81.44 72 ALA A C 1
ATOM 564 O O . ALA A 1 72 ? -32.660 5.627 21.658 1.00 81.44 72 ALA A O 1
ATOM 565 N N . TRP A 1 73 ? -34.009 7.161 20.749 1.00 81.56 73 TRP A N 1
ATOM 566 C CA . TRP A 1 73 ? -34.106 7.966 21.962 1.00 81.56 73 TRP A CA 1
ATOM 567 C C . TRP A 1 73 ? -35.194 7.431 22.895 1.00 81.56 73 TRP A C 1
ATOM 569 O O . TRP A 1 73 ? -36.382 7.474 22.570 1.00 81.56 73 TRP A O 1
ATOM 579 N N . ASN A 1 74 ? -34.798 6.991 24.090 1.00 82.19 74 ASN A N 1
ATOM 580 C CA . ASN A 1 74 ? -35.731 6.647 25.152 1.00 82.19 74 ASN A CA 1
ATOM 581 C C . ASN A 1 74 ? -35.869 7.816 26.137 1.00 82.19 74 ASN A C 1
ATOM 583 O O . ASN A 1 74 ? -35.034 8.016 27.019 1.00 82.19 74 ASN A O 1
ATOM 587 N N . ALA A 1 75 ? -36.974 8.557 26.027 1.00 82.50 75 ALA A N 1
ATOM 588 C CA . ALA A 1 75 ? -37.257 9.704 26.889 1.00 82.50 75 ALA A CA 1
ATOM 589 C C . ALA A 1 75 ? -37.436 9.341 28.377 1.00 82.50 75 ALA A C 1
ATOM 591 O O . ALA A 1 75 ? -37.249 10.199 29.233 1.00 82.50 75 ALA A O 1
ATOM 592 N N . SER A 1 76 ? -37.792 8.090 28.693 1.00 84.31 76 SER A N 1
ATOM 593 C CA . SER A 1 76 ? -38.023 7.647 30.075 1.00 84.31 76 SER A CA 1
ATOM 594 C C . SER A 1 76 ? -36.734 7.310 30.828 1.00 84.31 76 SER A C 1
ATOM 596 O O . SER A 1 76 ? -36.652 7.558 32.027 1.00 84.31 76 SER A O 1
ATOM 598 N N . SER A 1 77 ? -35.719 6.792 30.133 1.00 87.25 77 SER A N 1
ATOM 599 C CA . SER A 1 77 ? -34.396 6.508 30.706 1.00 87.25 77 SER A CA 1
ATOM 600 C C . SER A 1 77 ? -33.369 7.607 30.424 1.00 87.25 77 SER A C 1
ATOM 602 O O . SER A 1 77 ? -32.313 7.618 31.049 1.00 87.25 77 SER A O 1
ATOM 604 N N . GLY A 1 78 ? -33.652 8.524 29.493 1.00 84.88 78 GLY A N 1
ATOM 605 C CA . GLY A 1 78 ? -32.701 9.544 29.050 1.00 84.88 78 GLY A CA 1
ATOM 606 C C . GLY A 1 78 ? -31.508 8.959 28.287 1.00 84.88 78 GLY A C 1
ATOM 607 O O . GLY A 1 78 ? -30.427 9.544 28.302 1.00 84.88 78 GLY A O 1
ATOM 608 N N . THR A 1 79 ? -31.677 7.792 27.658 1.00 82.50 79 THR A N 1
ATOM 609 C CA . THR A 1 79 ? -30.596 7.053 26.990 1.00 82.50 79 THR A CA 1
ATOM 610 C C . THR A 1 79 ? -30.873 6.848 25.504 1.00 82.50 79 THR A C 1
ATOM 612 O O . THR A 1 79 ? -32.026 6.757 25.077 1.00 82.50 79 THR A O 1
ATOM 615 N N . PHE A 1 80 ? -29.796 6.718 24.727 1.00 82.38 80 PHE A N 1
ATOM 616 C CA . PHE A 1 80 ? -29.840 6.291 23.330 1.00 82.38 80 PHE A CA 1
ATOM 617 C C . PHE A 1 80 ? -29.589 4.787 23.204 1.00 82.38 80 PHE A C 1
ATOM 619 O O . PHE A 1 80 ? -28.681 4.251 23.835 1.00 82.38 80 PHE A O 1
ATOM 626 N N . ASP A 1 81 ? -30.380 4.132 22.362 1.00 82.62 81 ASP A N 1
ATOM 627 C CA . ASP A 1 81 ? -30.254 2.728 21.985 1.00 82.62 81 ASP A CA 1
ATOM 628 C C . ASP A 1 81 ? -29.782 2.635 20.526 1.00 82.62 81 ASP A C 1
ATOM 630 O O . ASP A 1 81 ? -30.560 2.814 19.586 1.00 82.62 81 ASP A O 1
ATOM 634 N N . ILE A 1 82 ? -28.477 2.421 20.349 1.00 77.94 82 ILE A N 1
ATOM 635 C CA . ILE A 1 82 ? -27.809 2.435 19.040 1.00 77.94 82 ILE A CA 1
ATOM 636 C C . ILE A 1 82 ? -28.260 1.243 18.180 1.00 77.94 82 ILE A C 1
ATOM 638 O O . ILE A 1 82 ? -28.287 1.356 16.958 1.00 77.94 82 ILE A O 1
ATOM 642 N N . GLU A 1 83 ? -28.702 0.137 18.790 1.00 79.44 83 GLU A N 1
ATOM 643 C CA . GLU A 1 83 ? -29.177 -1.052 18.062 1.00 79.44 83 GLU A CA 1
ATOM 644 C C . GLU A 1 83 ? -30.469 -0.785 17.275 1.00 79.44 83 GLU A C 1
ATOM 646 O O . GLU A 1 83 ? -30.766 -1.478 16.302 1.00 79.44 83 GLU A O 1
ATOM 651 N N . LYS A 1 84 ? -31.230 0.248 17.658 1.00 79.25 84 LYS A N 1
ATOM 652 C CA . LYS A 1 84 ? -32.452 0.675 16.957 1.00 79.25 84 LYS A CA 1
ATOM 653 C C . LYS A 1 84 ? -32.190 1.651 15.809 1.00 79.25 84 LYS A C 1
ATOM 655 O O . LYS A 1 84 ? -33.125 2.003 15.089 1.00 79.25 84 LYS A O 1
ATOM 660 N N . MET A 1 85 ? -30.950 2.110 15.623 1.00 79.19 85 MET A N 1
ATOM 661 C CA . MET A 1 85 ? -30.600 3.001 14.517 1.00 79.19 85 MET A CA 1
ATOM 662 C C . MET A 1 85 ? -30.359 2.209 13.229 1.00 79.19 85 MET A C 1
ATOM 664 O O . MET A 1 85 ? -29.462 1.374 13.148 1.00 79.19 85 MET A O 1
ATOM 668 N N . ASP A 1 86 ? -31.119 2.521 12.177 1.00 76.81 86 ASP A N 1
ATOM 669 C CA . ASP A 1 86 ? -30.808 2.036 10.833 1.00 76.81 86 ASP A CA 1
ATOM 670 C C . ASP A 1 86 ? -29.623 2.825 10.260 1.00 76.81 86 ASP A C 1
ATOM 672 O O . ASP A 1 86 ? -29.767 3.985 9.876 1.00 76.81 86 ASP A O 1
ATOM 676 N N . MET A 1 87 ? -28.450 2.192 10.203 1.00 80.00 87 MET A N 1
ATOM 677 C CA . MET A 1 87 ? -27.209 2.795 9.698 1.00 80.00 87 MET A CA 1
ATOM 678 C C . MET A 1 87 ? -26.926 2.482 8.222 1.00 80.00 87 MET A C 1
ATOM 680 O O . MET A 1 87 ? -25.895 2.897 7.695 1.00 80.00 87 MET A O 1
ATOM 684 N N . ARG A 1 88 ? -27.834 1.800 7.507 1.00 81.50 88 ARG A N 1
ATOM 685 C CA . ARG A 1 88 ? -27.607 1.394 6.103 1.00 81.50 88 ARG A CA 1
ATOM 686 C C . ARG A 1 88 ? -27.409 2.573 5.148 1.00 81.50 88 ARG A C 1
ATOM 688 O O . ARG A 1 88 ? -26.791 2.411 4.102 1.00 81.50 88 ARG A O 1
ATOM 695 N N . TRP A 1 89 ? -27.904 3.760 5.503 1.00 76.12 89 TRP A N 1
ATOM 696 C CA . TRP A 1 89 ? -27.704 4.995 4.735 1.00 76.12 89 TRP A CA 1
ATOM 697 C C . TRP A 1 89 ? -26.232 5.433 4.663 1.00 76.12 89 TRP A C 1
ATOM 699 O O . TRP A 1 89 ? -25.867 6.149 3.731 1.00 76.12 89 TRP A O 1
ATOM 709 N N . ALA A 1 90 ? -25.393 5.005 5.614 1.00 79.62 90 ALA A N 1
ATOM 710 C CA . ALA A 1 90 ? -23.968 5.323 5.635 1.00 79.62 90 ALA A CA 1
ATOM 711 C C . ALA A 1 90 ? -23.169 4.495 4.614 1.00 79.62 90 ALA A C 1
ATOM 713 O O . ALA A 1 90 ? -22.171 4.980 4.087 1.00 79.62 90 ALA A O 1
ATOM 714 N N . ASN A 1 91 ? -23.634 3.287 4.272 1.00 81.38 91 ASN A N 1
ATOM 715 C CA . ASN A 1 91 ? -22.958 2.390 3.326 1.00 81.38 91 ASN A CA 1
ATOM 716 C C . ASN A 1 91 ? -22.638 3.066 1.979 1.00 81.38 91 ASN A C 1
ATOM 718 O O . ASN A 1 91 ? -21.464 3.124 1.622 1.00 81.38 91 ASN A O 1
ATOM 722 N N . PRO A 1 92 ? -23.605 3.662 1.250 1.00 77.75 92 PRO A N 1
ATOM 723 C CA . PRO A 1 92 ? -23.306 4.266 -0.045 1.00 77.75 92 PRO A CA 1
ATOM 724 C C . PRO A 1 92 ? -22.459 5.550 0.048 1.00 77.75 92 PRO A C 1
ATOM 726 O O . PRO A 1 92 ? -21.913 5.977 -0.968 1.00 77.75 92 PRO A O 1
ATOM 729 N N . ILE A 1 93 ? -22.346 6.184 1.225 1.00 74.25 93 ILE A N 1
ATOM 730 C CA . ILE A 1 93 ? -21.400 7.292 1.458 1.00 74.25 93 ILE A CA 1
ATOM 731 C C . ILE A 1 93 ? -19.979 6.727 1.548 1.00 74.25 93 ILE A C 1
ATOM 733 O O . ILE A 1 93 ? -19.076 7.227 0.874 1.00 74.25 93 ILE A O 1
ATOM 737 N N . ASN A 1 94 ? -19.800 5.665 2.339 1.00 76.12 94 ASN A N 1
ATOM 738 C CA . ASN A 1 94 ? -18.513 4.994 2.512 1.00 76.12 94 ASN A CA 1
ATOM 739 C C . ASN A 1 94 ? -18.013 4.415 1.182 1.00 76.12 94 ASN A C 1
ATOM 741 O O . ASN A 1 94 ? -16.898 4.724 0.771 1.00 76.12 94 ASN A O 1
ATOM 745 N N . GLU A 1 95 ? -18.873 3.717 0.435 1.00 78.44 95 GLU A N 1
ATOM 746 C CA . GLU A 1 95 ? -18.541 3.176 -0.892 1.00 78.44 95 GLU A CA 1
ATOM 747 C C . GLU A 1 95 ? -18.091 4.275 -1.871 1.00 78.44 95 GLU A C 1
ATOM 749 O O . GLU A 1 95 ? -17.145 4.100 -2.638 1.00 78.44 95 GLU A O 1
ATOM 754 N N . ARG A 1 96 ? -18.740 5.448 -1.874 1.00 76.12 96 ARG A N 1
ATOM 755 C CA . ARG A 1 96 ? -18.324 6.579 -2.727 1.00 76.12 96 ARG A CA 1
ATOM 756 C C . ARG A 1 96 ? -16.968 7.132 -2.320 1.00 76.12 96 ARG A C 1
ATOM 758 O O . ARG A 1 96 ? -16.170 7.492 -3.187 1.00 76.12 96 ARG A O 1
ATOM 765 N N . TRP A 1 97 ? -16.712 7.214 -1.020 1.00 73.19 97 TRP A N 1
ATOM 766 C CA . TRP A 1 97 ? -15.431 7.671 -0.500 1.00 73.19 97 TRP A CA 1
ATOM 767 C C . TRP A 1 97 ? -14.295 6.709 -0.872 1.00 73.19 97 TRP A C 1
ATOM 769 O O . TRP A 1 97 ? -13.254 7.145 -1.368 1.00 73.19 97 TRP A O 1
ATOM 779 N N . GLU A 1 98 ? -14.523 5.404 -0.728 1.00 71.69 98 GLU A N 1
ATOM 780 C CA . GLU A 1 98 ? -13.604 4.344 -1.157 1.00 71.69 98 GLU A CA 1
ATOM 781 C C . GLU A 1 98 ? -13.333 4.410 -2.666 1.00 71.69 98 GLU A C 1
ATOM 783 O O . GLU A 1 98 ? -12.176 4.478 -3.091 1.00 71.69 98 GLU A O 1
ATOM 788 N N . ASN A 1 99 ? -14.387 4.522 -3.481 1.00 79.00 99 ASN A N 1
ATOM 789 C CA . ASN A 1 99 ? -14.273 4.667 -4.934 1.00 79.00 99 ASN A CA 1
ATOM 790 C C . ASN A 1 99 ? -13.475 5.916 -5.337 1.00 79.00 99 ASN A C 1
ATOM 792 O O . ASN A 1 99 ? -12.684 5.876 -6.280 1.00 79.00 99 ASN A O 1
ATOM 796 N N . ARG A 1 100 ? -13.629 7.032 -4.617 1.00 77.75 100 ARG A N 1
ATOM 797 C CA . ARG A 1 100 ? -12.855 8.254 -4.872 1.00 77.75 100 ARG A CA 1
ATOM 798 C C . ARG A 1 100 ? -11.365 8.053 -4.602 1.00 77.75 100 ARG A C 1
ATOM 800 O O . ARG A 1 100 ? -10.538 8.546 -5.373 1.00 77.75 100 ARG A O 1
ATOM 807 N N . ASN A 1 101 ? -11.019 7.340 -3.531 1.00 82.69 101 ASN A N 1
ATOM 808 C CA . ASN A 1 101 ? -9.628 7.006 -3.229 1.00 82.69 101 ASN A CA 1
ATOM 809 C C . ASN A 1 101 ? -9.035 6.108 -4.321 1.00 82.69 101 ASN A C 1
ATOM 811 O O . ASN A 1 101 ? -7.920 6.377 -4.770 1.00 82.69 101 ASN A O 1
ATOM 815 N N . GLN A 1 102 ? -9.799 5.125 -4.813 1.00 81.25 102 GLN A N 1
ATOM 816 C CA . GLN A 1 102 ? -9.370 4.251 -5.908 1.00 81.25 102 GLN A CA 1
ATOM 817 C C . GLN A 1 102 ? -9.160 5.027 -7.215 1.00 81.25 102 GLN A C 1
ATOM 819 O O . GLN A 1 102 ? -8.091 4.955 -7.810 1.00 81.25 102 GLN A O 1
ATOM 824 N N . LEU A 1 103 ? -10.119 5.866 -7.622 1.00 80.94 103 LEU A N 1
ATOM 825 C CA . LEU A 1 103 ? -9.980 6.720 -8.810 1.00 80.94 103 LEU A CA 1
ATOM 826 C C . LEU A 1 103 ? -8.778 7.669 -8.699 1.00 80.94 103 LEU A C 1
ATOM 828 O O . LEU A 1 103 ? -8.104 7.968 -9.689 1.00 80.94 103 LEU A O 1
ATOM 832 N N . SER A 1 104 ? -8.500 8.161 -7.489 1.00 87.44 104 SER A N 1
ATOM 833 C CA . SER A 1 104 ? -7.325 8.986 -7.220 1.00 87.44 104 SER A CA 1
ATOM 834 C C . SER A 1 104 ? -6.023 8.197 -7.361 1.00 87.44 104 SER A C 1
ATOM 836 O O . SER A 1 104 ? -5.056 8.752 -7.890 1.00 87.44 104 SER A O 1
ATOM 838 N N . LEU A 1 105 ? -5.984 6.939 -6.916 1.00 92.88 105 LEU A N 1
ATOM 839 C CA . LEU A 1 105 ? -4.853 6.035 -7.112 1.00 92.88 105 LEU A CA 1
ATOM 840 C C . LEU A 1 105 ? -4.654 5.741 -8.604 1.00 92.88 105 LEU A C 1
ATOM 842 O O . LEU A 1 105 ? -3.591 6.048 -9.137 1.00 92.88 105 LEU A O 1
ATOM 846 N N . ASP A 1 106 ? -5.687 5.280 -9.308 1.00 91.31 106 ASP A N 1
ATOM 847 C CA . ASP A 1 106 ? -5.621 4.915 -10.731 1.00 91.31 106 ASP A CA 1
ATOM 848 C C . ASP A 1 106 ? -5.117 6.075 -11.603 1.00 91.31 106 ASP A C 1
ATOM 850 O O . ASP A 1 106 ? -4.286 5.903 -12.505 1.00 91.31 106 ASP A O 1
ATOM 854 N N . LYS A 1 107 ? -5.574 7.298 -11.307 1.00 91.56 107 LYS A N 1
ATOM 855 C CA . LYS A 1 107 ? -5.117 8.514 -11.988 1.00 91.56 107 LYS A CA 1
ATOM 856 C C . LYS A 1 107 ? -3.639 8.805 -11.719 1.00 91.56 107 LYS A C 1
ATOM 858 O O . LYS A 1 107 ? -2.925 9.194 -12.645 1.00 91.56 107 LYS A O 1
ATOM 863 N N . GLN A 1 108 ? -3.179 8.629 -10.480 1.00 94.94 108 GLN A N 1
ATOM 864 C CA . GLN A 1 108 ? -1.767 8.793 -10.122 1.00 94.94 108 GLN A CA 1
ATOM 865 C C . GLN A 1 108 ? -0.897 7.741 -10.810 1.00 94.94 108 GLN A C 1
ATOM 867 O O . GLN A 1 108 ? 0.093 8.104 -11.442 1.00 94.94 108 GLN A O 1
ATOM 872 N N . ILE A 1 109 ? -1.301 6.470 -10.774 1.00 97.25 109 ILE A N 1
ATOM 873 C CA . ILE A 1 109 ? -0.599 5.376 -11.452 1.00 97.25 109 ILE A CA 1
ATOM 874 C C . ILE A 1 109 ? -0.510 5.645 -12.954 1.00 97.25 109 ILE A C 1
ATOM 876 O O . ILE A 1 109 ? 0.576 5.588 -13.523 1.00 97.25 109 ILE A O 1
ATOM 880 N N . THR A 1 110 ? -1.610 6.040 -13.597 1.00 96.06 110 THR A N 1
ATOM 881 C CA . THR A 1 110 ? -1.615 6.383 -15.029 1.00 96.06 110 THR A CA 1
ATOM 882 C C . THR A 1 110 ? -0.633 7.513 -15.349 1.00 96.06 110 THR A C 1
ATOM 884 O O . THR A 1 110 ? 0.093 7.447 -16.342 1.00 96.06 110 THR A O 1
ATOM 887 N N . ALA A 1 111 ? -0.569 8.545 -14.503 1.00 95.25 111 ALA A N 1
ATOM 888 C CA . ALA A 1 111 ? 0.387 9.636 -14.670 1.00 95.25 111 ALA A CA 1
ATOM 889 C C . ALA A 1 111 ? 1.844 9.170 -14.496 1.00 95.25 111 ALA A C 1
ATOM 891 O O . ALA A 1 111 ? 2.707 9.591 -15.265 1.00 95.25 111 ALA A O 1
ATOM 892 N N . ILE A 1 112 ? 2.115 8.280 -13.533 1.00 96.19 112 ILE A N 1
ATOM 893 C CA . ILE A 1 112 ? 3.448 7.700 -13.303 1.00 96.19 112 ILE A CA 1
ATOM 894 C C . ILE A 1 112 ? 3.874 6.826 -14.488 1.00 96.19 112 ILE A C 1
ATOM 896 O O . ILE A 1 112 ? 4.992 6.955 -14.982 1.00 96.19 112 ILE A O 1
ATOM 900 N N . LEU A 1 113 ? 2.987 5.967 -14.993 1.00 94.25 113 LEU A N 1
ATOM 901 C CA . LEU A 1 113 ? 3.287 5.090 -16.128 1.00 94.25 113 LEU A CA 1
ATOM 902 C C . LEU A 1 113 ? 3.649 5.893 -17.388 1.00 94.25 113 LEU A C 1
ATOM 904 O O . LEU A 1 113 ? 4.602 5.539 -18.088 1.00 94.25 113 LEU A O 1
ATOM 908 N N . ASN A 1 114 ? 2.946 7.005 -17.624 1.00 93.44 114 ASN A N 1
ATOM 909 C CA . ASN A 1 114 ? 3.156 7.899 -18.766 1.00 93.44 114 ASN A CA 1
ATOM 910 C C . ASN A 1 114 ? 4.306 8.906 -18.586 1.00 93.44 114 ASN A C 1
ATOM 912 O O . ASN A 1 114 ? 4.604 9.650 -19.522 1.00 93.44 114 ASN A O 1
ATOM 916 N N . SER A 1 115 ? 4.947 8.969 -17.416 1.00 93.75 115 SER A N 1
ATOM 917 C CA . SER A 1 115 ? 6.049 9.906 -17.190 1.00 93.75 115 SER A CA 1
ATOM 918 C C . SER A 1 115 ? 7.324 9.486 -17.936 1.00 93.75 115 SER A C 1
ATOM 920 O O . SER A 1 115 ? 7.507 8.326 -18.320 1.00 93.75 115 SER A O 1
ATOM 922 N N . SER A 1 116 ? 8.245 10.436 -18.108 1.00 93.25 116 SER A N 1
ATOM 923 C CA . SER A 1 116 ? 9.591 10.196 -18.644 1.00 93.25 116 SER A CA 1
ATOM 924 C C . SER A 1 116 ? 10.598 9.745 -17.577 1.00 93.25 116 SER A C 1
ATOM 926 O O . SER A 1 116 ? 11.802 9.795 -17.821 1.00 93.25 116 SER A O 1
ATOM 928 N N . ASP A 1 117 ? 10.133 9.381 -16.378 1.00 91.38 117 ASP A N 1
ATOM 929 C CA . ASP A 1 117 ? 11.004 8.918 -15.297 1.00 91.38 117 ASP A CA 1
ATOM 930 C C . ASP A 1 117 ? 11.644 7.563 -15.638 1.00 91.38 117 ASP A C 1
ATOM 932 O O . ASP A 1 117 ? 11.094 6.784 -16.422 1.00 91.38 117 ASP A O 1
ATOM 936 N N . SER A 1 118 ? 12.780 7.257 -15.006 1.00 88.75 118 SER A N 1
ATOM 937 C CA . SER A 1 118 ? 13.374 5.920 -15.080 1.00 88.75 118 SER A CA 1
ATOM 938 C C . SER A 1 118 ? 12.492 4.878 -14.390 1.00 88.75 118 SER A C 1
ATOM 940 O O . SER A 1 118 ? 11.725 5.199 -13.480 1.00 88.75 118 SER A O 1
ATOM 942 N N . ASP A 1 119 ? 12.647 3.612 -14.772 1.00 88.25 119 ASP A N 1
ATOM 943 C CA . ASP A 1 119 ? 11.833 2.514 -14.243 1.00 88.25 119 ASP A CA 1
ATOM 944 C C . ASP A 1 119 ? 11.940 2.401 -12.711 1.00 88.25 119 ASP A C 1
ATOM 946 O O . ASP A 1 119 ? 10.931 2.271 -12.026 1.00 88.25 119 ASP A O 1
ATOM 950 N N . ALA A 1 120 ? 13.141 2.571 -12.137 1.00 86.31 120 ALA A N 1
ATOM 951 C CA . ALA A 1 120 ? 13.338 2.610 -10.681 1.00 86.31 120 ALA A CA 1
ATOM 952 C C . ALA A 1 120 ? 12.565 3.757 -10.002 1.00 86.31 120 ALA A C 1
ATOM 954 O O . ALA A 1 120 ? 11.952 3.561 -8.950 1.00 86.31 120 ALA A O 1
ATOM 955 N N . VAL A 1 121 ? 12.553 4.948 -10.611 1.00 89.94 121 VAL A N 1
ATOM 956 C CA . VAL A 1 121 ? 11.807 6.102 -10.087 1.00 89.94 121 VAL A CA 1
ATOM 957 C C . VAL A 1 121 ? 10.302 5.863 -10.199 1.00 89.94 121 VAL A C 1
ATOM 959 O O . VAL A 1 121 ? 9.564 6.193 -9.269 1.00 89.94 121 VAL A O 1
ATOM 962 N N . LYS A 1 122 ? 9.831 5.248 -11.290 1.00 93.38 122 LYS A N 1
ATOM 963 C CA . LYS A 1 122 ? 8.424 4.843 -11.432 1.00 93.38 122 LYS A CA 1
ATOM 964 C C . LYS A 1 122 ? 8.031 3.828 -10.368 1.00 93.38 122 LYS A C 1
ATOM 966 O O . LYS A 1 122 ? 7.017 4.035 -9.711 1.00 93.38 122 LYS A O 1
ATOM 971 N N . THR A 1 123 ? 8.848 2.801 -10.137 1.00 93.00 123 THR A N 1
ATOM 972 C CA . THR A 1 123 ? 8.643 1.811 -9.070 1.00 93.00 123 THR A CA 1
ATOM 973 C C . THR A 1 123 ? 8.493 2.495 -7.709 1.00 93.00 123 THR A C 1
ATOM 975 O O . THR A 1 123 ? 7.498 2.273 -7.023 1.00 93.00 123 THR A O 1
ATOM 978 N N . ALA A 1 124 ? 9.406 3.403 -7.345 1.00 92.62 124 ALA A N 1
ATOM 979 C CA . ALA A 1 124 ? 9.323 4.142 -6.082 1.00 92.62 124 ALA A CA 1
ATOM 980 C C . ALA A 1 124 ? 8.040 4.981 -5.960 1.00 92.62 124 ALA A C 1
ATOM 982 O O . ALA A 1 124 ? 7.388 4.966 -4.913 1.00 92.62 124 ALA A O 1
ATOM 983 N N . LYS A 1 125 ? 7.650 5.680 -7.035 1.00 96.06 125 LYS A N 1
ATOM 984 C CA . LYS A 1 125 ? 6.415 6.478 -7.079 1.00 96.06 125 LYS A CA 1
ATOM 985 C C . LYS A 1 125 ? 5.159 5.613 -6.996 1.00 96.06 125 LYS A C 1
ATOM 987 O O . LYS A 1 125 ? 4.205 6.025 -6.347 1.00 96.06 125 LYS A O 1
ATOM 992 N N . ILE A 1 126 ? 5.153 4.434 -7.621 1.00 97.19 126 ILE A N 1
ATOM 993 C CA . ILE A 1 126 ? 4.037 3.483 -7.539 1.00 97.19 126 ILE A CA 1
ATOM 994 C C . ILE A 1 126 ? 3.877 3.008 -6.100 1.00 97.19 126 ILE A C 1
ATOM 996 O O . ILE A 1 126 ? 2.793 3.165 -5.546 1.00 97.19 126 ILE A O 1
ATOM 1000 N N . VAL A 1 127 ? 4.947 2.521 -5.460 1.00 96.25 127 VAL A N 1
ATOM 1001 C CA . VAL A 1 127 ? 4.862 2.075 -4.059 1.00 96.25 127 VAL A CA 1
ATOM 1002 C C . VAL A 1 127 ? 4.358 3.206 -3.164 1.00 96.25 127 VAL A C 1
ATOM 1004 O O . VAL A 1 127 ? 3.439 2.994 -2.378 1.00 96.25 127 VAL A O 1
ATOM 1007 N N . LYS A 1 128 ? 4.870 4.431 -3.345 1.00 95.69 128 LYS A N 1
ATOM 1008 C CA . LYS A 1 128 ? 4.401 5.595 -2.582 1.00 95.69 128 LYS A CA 1
ATOM 1009 C C . LYS A 1 128 ? 2.919 5.917 -2.825 1.00 95.69 128 LYS A C 1
ATOM 1011 O O . LYS A 1 128 ? 2.202 6.224 -1.880 1.00 95.69 128 LYS A O 1
ATOM 1016 N N . ALA A 1 129 ? 2.432 5.812 -4.062 1.00 96.81 129 ALA A N 1
ATOM 1017 C CA . ALA A 1 129 ? 1.019 6.038 -4.368 1.00 96.81 129 ALA A CA 1
ATOM 1018 C C . ALA A 1 129 ? 0.107 5.023 -3.656 1.00 96.81 129 ALA A C 1
ATOM 1020 O O . ALA A 1 129 ? -0.943 5.399 -3.130 1.00 96.81 129 ALA A O 1
ATOM 1021 N N . TYR A 1 130 ? 0.526 3.757 -3.596 1.00 97.31 130 TYR A N 1
ATOM 1022 C CA . TYR A 1 130 ? -0.191 2.710 -2.869 1.00 97.31 130 TYR A CA 1
ATOM 1023 C C . TYR A 1 130 ? -0.113 2.883 -1.343 1.00 97.31 130 TYR A C 1
ATOM 1025 O O . TYR A 1 130 ? -1.104 2.653 -0.652 1.00 97.31 130 TYR A O 1
ATOM 1033 N N . GLU A 1 131 ? 1.013 3.356 -0.806 1.00 96.31 131 GLU A N 1
ATOM 1034 C CA . GLU A 1 131 ? 1.124 3.731 0.612 1.00 96.31 131 GLU A CA 1
ATOM 1035 C C . GLU A 1 131 ? 0.166 4.858 0.985 1.00 96.31 131 GLU A C 1
ATOM 1037 O O . GLU A 1 131 ? -0.559 4.755 1.972 1.00 96.31 131 GLU A O 1
ATOM 1042 N N . ASP A 1 132 ? 0.133 5.923 0.181 1.00 95.50 132 ASP A N 1
ATOM 1043 C CA . ASP A 1 132 ? -0.762 7.058 0.404 1.00 95.50 132 ASP A CA 1
ATOM 1044 C C . ASP A 1 132 ? -2.232 6.629 0.310 1.00 95.50 132 ASP A C 1
ATOM 1046 O O . ASP A 1 132 ? -3.086 7.166 1.019 1.00 95.50 132 ASP A O 1
ATOM 1050 N N . TYR A 1 133 ? -2.541 5.666 -0.562 1.00 95.12 133 TYR A N 1
ATOM 1051 C CA . TYR A 1 133 ? -3.865 5.061 -0.666 1.00 95.12 133 TYR A CA 1
ATOM 1052 C C . TYR A 1 133 ? -4.232 4.289 0.610 1.00 95.12 133 TYR A C 1
ATOM 1054 O O . TYR A 1 133 ? -5.250 4.603 1.230 1.00 95.12 133 TYR A O 1
ATOM 1062 N N . LEU A 1 134 ? -3.381 3.365 1.066 1.00 94.56 134 LEU A N 1
ATOM 1063 C CA . LEU A 1 134 ? -3.606 2.592 2.295 1.00 94.56 134 LEU A CA 1
ATOM 1064 C C . LEU A 1 134 ? -3.704 3.476 3.541 1.00 94.56 134 LEU A C 1
ATOM 1066 O O . LEU A 1 134 ? -4.576 3.257 4.388 1.00 94.56 134 LEU A O 1
ATOM 1070 N N . TYR A 1 135 ? -2.847 4.495 3.635 1.00 94.62 135 TYR A N 1
ATOM 1071 C CA . TYR A 1 135 ? -2.894 5.475 4.712 1.00 94.62 135 TYR A CA 1
ATOM 1072 C C . TYR A 1 135 ? -4.235 6.208 4.729 1.00 94.62 135 TYR A C 1
ATOM 1074 O O . TYR A 1 135 ? -4.855 6.313 5.781 1.00 94.62 135 TYR A O 1
ATOM 1082 N N . LYS A 1 136 ? -4.728 6.681 3.575 1.00 92.31 136 LYS A N 1
ATOM 1083 C CA . LYS A 1 136 ? -6.019 7.390 3.496 1.00 92.31 136 LYS A CA 1
ATOM 1084 C C . LYS A 1 136 ? -7.196 6.516 3.916 1.00 92.31 136 LYS A C 1
ATOM 1086 O O . LYS A 1 136 ? -8.109 7.039 4.551 1.00 92.31 136 LYS A O 1
ATOM 1091 N N . LEU A 1 137 ? -7.174 5.224 3.585 1.00 89.12 137 LEU A N 1
ATOM 1092 C CA . LEU A 1 137 ? -8.234 4.291 3.975 1.00 89.12 137 LEU A CA 1
ATOM 1093 C C . LEU A 1 137 ? -8.306 4.081 5.494 1.00 89.12 137 LEU A C 1
ATOM 1095 O O . LEU A 1 137 ? -9.399 3.946 6.029 1.00 89.12 137 LEU A O 1
ATOM 1099 N N . ASN A 1 138 ? -7.169 4.116 6.197 1.00 90.88 138 ASN A N 1
ATOM 1100 C CA . ASN A 1 138 ? -7.095 3.857 7.644 1.00 90.88 138 ASN A CA 1
ATOM 1101 C C . ASN A 1 138 ? -6.463 5.022 8.415 1.00 90.88 138 ASN A C 1
ATOM 1103 O O . ASN A 1 138 ? -5.754 4.819 9.402 1.00 90.88 138 ASN A O 1
ATOM 1107 N N . LYS A 1 139 ? -6.708 6.255 7.956 1.00 92.25 139 LYS A N 1
ATOM 1108 C CA . LYS A 1 139 ? -5.988 7.449 8.420 1.00 92.25 139 LYS A CA 1
ATOM 1109 C C . LYS A 1 139 ? -6.028 7.595 9.937 1.00 92.25 139 LYS A C 1
ATOM 1111 O O . LYS A 1 139 ? -4.994 7.791 10.560 1.00 92.25 139 LYS A O 1
ATOM 1116 N N . ASN A 1 140 ? -7.214 7.466 10.528 1.00 90.94 140 ASN A N 1
ATOM 1117 C CA . ASN A 1 140 ? -7.390 7.650 11.968 1.00 90.94 140 ASN A CA 1
ATOM 1118 C C . ASN A 1 140 ? -6.581 6.623 12.773 1.00 90.94 140 ASN A C 1
ATOM 1120 O O . ASN A 1 140 ? -5.903 7.001 13.721 1.00 90.94 140 ASN A O 1
ATOM 1124 N N . ALA A 1 141 ? -6.581 5.355 12.356 1.00 94.31 141 ALA A N 1
ATOM 1125 C CA . ALA A 1 141 ? -5.828 4.310 13.042 1.00 94.31 141 ALA A CA 1
ATOM 1126 C C . ALA A 1 141 ? -4.313 4.528 12.945 1.00 94.31 141 ALA A C 1
ATOM 1128 O O . ALA A 1 141 ? -3.601 4.372 13.937 1.00 94.31 141 ALA A O 1
ATOM 1129 N N . PHE A 1 142 ? -3.812 4.944 11.777 1.00 96.94 142 PHE A N 1
ATOM 1130 C CA . PHE A 1 142 ? -2.393 5.266 11.621 1.00 96.94 142 PHE A CA 1
ATOM 1131 C C . PHE A 1 142 ? -1.982 6.522 12.391 1.00 96.94 142 PHE A C 1
ATOM 1133 O O . PHE A 1 142 ? -0.881 6.557 12.938 1.00 96.94 142 PHE A O 1
ATOM 1140 N N . ASP A 1 143 ? -2.849 7.529 12.474 1.00 96.38 143 ASP A N 1
ATOM 1141 C CA . ASP A 1 143 ? -2.598 8.738 13.259 1.00 96.38 143 ASP A CA 1
ATOM 1142 C C . ASP A 1 143 ? -2.545 8.429 14.753 1.00 96.38 143 ASP A C 1
ATOM 1144 O O . ASP A 1 143 ? -1.627 8.866 15.446 1.00 96.38 143 ASP A O 1
ATOM 1148 N N . GLU A 1 144 ? -3.504 7.652 15.254 1.00 96.25 144 GLU A N 1
ATOM 1149 C CA . GLU A 1 144 ? -3.533 7.205 16.647 1.00 96.25 144 GLU A CA 1
ATOM 1150 C C . GLU A 1 144 ? -2.291 6.383 16.995 1.00 96.25 144 GLU A C 1
ATOM 1152 O O . GLU A 1 144 ? -1.633 6.657 18.002 1.00 96.25 144 GLU A O 1
ATOM 1157 N N . TYR A 1 145 ? -1.920 5.439 16.128 1.00 96.38 145 TYR A N 1
ATOM 1158 C CA . TYR A 1 145 ? -0.708 4.642 16.277 1.00 96.38 145 TYR A CA 1
ATOM 1159 C C . TYR A 1 145 ? 0.557 5.515 16.290 1.00 96.38 145 TYR A C 1
ATOM 1161 O O . TYR A 1 145 ? 1.397 5.386 17.183 1.00 96.38 145 TYR A O 1
ATOM 1169 N N . ASN A 1 146 ? 0.677 6.465 15.360 1.00 96.44 146 ASN A N 1
ATOM 1170 C CA . ASN A 1 146 ? 1.818 7.379 15.295 1.00 96.44 146 ASN A CA 1
ATOM 1171 C C . ASN A 1 146 ? 1.911 8.288 16.529 1.00 96.44 146 ASN A C 1
ATOM 1173 O O . ASN A 1 146 ? 2.988 8.502 17.082 1.00 96.44 146 ASN A O 1
ATOM 1177 N N . ASN A 1 147 ? 0.778 8.811 16.995 1.00 95.44 147 ASN A N 1
ATOM 1178 C CA . ASN A 1 147 ? 0.724 9.629 18.204 1.00 95.44 147 ASN A CA 1
ATOM 1179 C C . ASN A 1 147 ? 1.139 8.822 19.439 1.00 95.44 147 ASN A C 1
ATOM 1181 O O . ASN A 1 147 ? 1.851 9.342 20.300 1.00 95.44 147 ASN A O 1
ATOM 1185 N N . ALA A 1 148 ? 0.737 7.550 19.513 1.00 93.81 148 ALA A N 1
ATOM 1186 C CA . ALA A 1 148 ? 1.173 6.649 20.569 1.00 93.81 148 ALA A CA 1
ATOM 1187 C C . ALA A 1 148 ? 2.693 6.429 20.516 1.00 93.81 148 ALA A C 1
ATOM 1189 O O . ALA A 1 148 ? 3.350 6.606 21.537 1.00 93.81 148 ALA A O 1
ATOM 1190 N N . ARG A 1 149 ? 3.272 6.167 19.337 1.00 93.25 149 ARG A N 1
ATOM 1191 C CA . ARG A 1 149 ? 4.735 6.069 19.148 1.00 93.25 149 ARG A CA 1
ATOM 1192 C C . ARG A 1 149 ? 5.469 7.313 19.628 1.00 93.25 149 ARG A C 1
ATOM 1194 O O . ARG A 1 149 ? 6.346 7.234 20.486 1.00 93.25 149 ARG A O 1
ATOM 1201 N N . LYS A 1 150 ? 5.053 8.483 19.138 1.00 92.88 150 LYS A N 1
ATOM 1202 C CA . LYS A 1 150 ? 5.665 9.778 19.474 1.00 92.88 150 LYS A CA 1
ATOM 1203 C C . LYS A 1 150 ? 5.589 10.108 20.961 1.00 92.88 150 LYS A C 1
ATOM 1205 O O . LYS A 1 150 ? 6.492 10.755 21.481 1.00 92.88 150 LYS A O 1
ATOM 1210 N N . LYS A 1 151 ? 4.538 9.660 21.654 1.00 93.31 151 LYS A N 1
ATOM 1211 C CA . LYS A 1 151 ? 4.401 9.834 23.106 1.00 93.31 151 LYS A CA 1
ATOM 1212 C C . LYS A 1 151 ? 5.519 9.132 23.884 1.00 93.31 151 LYS A C 1
ATOM 1214 O O . LYS A 1 151 ? 5.921 9.651 24.921 1.00 93.31 151 LYS A O 1
ATOM 1219 N N . TYR A 1 152 ? 5.980 7.975 23.412 1.00 90.12 152 TYR A N 1
ATOM 1220 C CA . TYR A 1 152 ? 7.037 7.200 24.068 1.00 90.12 152 TYR A CA 1
ATOM 1221 C C . TYR A 1 152 ? 8.441 7.534 23.543 1.00 90.12 152 TYR A C 1
ATOM 1223 O O . TYR A 1 152 ? 9.410 7.318 24.261 1.00 90.12 152 TYR A O 1
ATOM 1231 N N . GLY A 1 153 ? 8.569 8.116 22.345 1.00 88.44 153 GLY A N 1
ATOM 1232 C CA . GLY A 1 153 ? 9.859 8.578 21.820 1.00 88.44 153 GLY A CA 1
ATOM 1233 C C . GLY A 1 153 ? 10.895 7.451 21.785 1.00 88.44 153 GLY A C 1
ATOM 1234 O O . GLY A 1 153 ? 10.606 6.371 21.280 1.00 88.44 153 GLY A O 1
ATOM 1235 N N . ASP A 1 154 ? 12.074 7.679 22.366 1.00 88.62 154 ASP A N 1
ATOM 1236 C CA . ASP A 1 154 ? 13.158 6.687 22.406 1.00 88.62 154 ASP A CA 1
ATOM 1237 C C . ASP A 1 154 ? 12.782 5.413 23.189 1.00 88.62 154 ASP A C 1
ATOM 1239 O O . ASP A 1 154 ? 13.250 4.322 22.851 1.00 88.62 154 ASP A O 1
ATOM 1243 N N . ASP A 1 155 ? 11.882 5.510 24.178 1.00 89.75 155 ASP A N 1
ATOM 1244 C CA . ASP A 1 155 ? 11.421 4.353 24.960 1.00 89.75 155 ASP A CA 1
ATOM 1245 C C . ASP A 1 155 ? 10.633 3.351 24.101 1.00 89.75 155 ASP A C 1
ATOM 1247 O O . ASP A 1 155 ? 10.502 2.186 24.479 1.00 89.75 155 ASP A O 1
ATOM 1251 N N . TRP A 1 156 ? 10.150 3.768 22.923 1.00 87.81 156 TRP A N 1
ATOM 1252 C CA . TRP A 1 156 ? 9.520 2.881 21.941 1.00 87.81 156 TRP A CA 1
ATOM 1253 C C . TRP A 1 156 ? 10.454 1.755 21.472 1.00 87.81 156 TRP A C 1
ATOM 1255 O O . TRP A 1 156 ? 9.998 0.679 21.098 1.00 87.81 156 TRP A O 1
ATOM 1265 N N . PHE A 1 157 ? 11.768 1.978 21.502 1.00 87.00 157 PHE A N 1
ATOM 1266 C CA . PHE A 1 157 ? 12.769 0.982 21.108 1.00 87.00 157 PHE A CA 1
ATOM 1267 C C . PHE A 1 157 ? 13.387 0.263 22.314 1.00 87.00 157 PHE A C 1
ATOM 1269 O O . PHE A 1 157 ? 14.364 -0.477 22.172 1.00 87.00 157 PHE A O 1
ATOM 1276 N N . SER A 1 158 ? 12.837 0.485 23.510 1.00 88.50 158 SER A N 1
ATOM 1277 C CA . SER A 1 158 ? 13.324 -0.128 24.738 1.00 88.50 158 SER A CA 1
ATOM 1278 C C . SER A 1 158 ? 13.088 -1.638 24.749 1.00 88.50 158 SER A C 1
ATOM 1280 O O . SER A 1 158 ? 12.040 -2.137 24.346 1.00 88.50 158 SER A O 1
ATOM 1282 N N . ILE A 1 159 ? 14.063 -2.372 25.287 1.00 88.25 159 ILE A N 1
ATOM 1283 C CA . ILE A 1 159 ? 13.955 -3.814 25.551 1.00 88.25 159 ILE A CA 1
ATOM 1284 C C . ILE A 1 159 ? 13.328 -4.120 26.923 1.00 88.25 159 ILE A C 1
ATOM 1286 O O . ILE A 1 159 ? 13.263 -5.287 27.314 1.00 88.25 159 ILE A O 1
ATOM 1290 N N . ASP A 1 160 ? 12.905 -3.094 27.675 1.00 91.44 160 ASP A N 1
ATOM 1291 C CA . ASP A 1 160 ? 12.231 -3.272 28.964 1.00 91.44 160 ASP A CA 1
ATOM 1292 C C . ASP A 1 160 ? 10.928 -4.080 28.778 1.00 91.44 160 ASP A C 1
ATOM 1294 O O . ASP A 1 160 ? 10.093 -3.701 27.953 1.00 91.44 160 ASP A O 1
ATOM 1298 N N . PRO A 1 161 ? 10.710 -5.170 29.541 1.00 93.12 161 PRO A N 1
ATOM 1299 C CA . PRO A 1 161 ? 9.526 -6.012 29.388 1.00 93.12 161 PRO A CA 1
ATOM 1300 C C . PRO A 1 161 ? 8.193 -5.265 29.515 1.00 93.12 161 PRO A C 1
ATOM 1302 O O . PRO A 1 161 ? 7.265 -5.553 28.769 1.00 93.12 161 PRO A O 1
ATOM 1305 N N . LYS A 1 162 ? 8.091 -4.275 30.410 1.00 91.62 162 LYS A N 1
ATOM 1306 C CA . LYS A 1 162 ? 6.859 -3.488 30.573 1.00 91.62 162 LYS A CA 1
ATOM 1307 C C . LYS A 1 162 ? 6.620 -2.573 29.381 1.00 91.62 162 LYS A C 1
ATOM 1309 O O . LYS A 1 162 ? 5.474 -2.357 29.001 1.00 91.62 162 LYS A O 1
ATOM 1314 N N . MET A 1 163 ? 7.689 -2.021 28.807 1.00 91.94 163 MET A N 1
ATOM 1315 C CA . MET A 1 163 ? 7.576 -1.239 27.575 1.00 91.94 163 MET A CA 1
ATOM 1316 C C . MET A 1 163 ? 7.186 -2.120 26.398 1.00 91.94 163 MET A C 1
ATOM 1318 O O . MET A 1 163 ? 6.333 -1.722 25.609 1.00 91.94 163 MET A O 1
ATOM 1322 N N . LYS A 1 164 ? 7.729 -3.337 26.325 1.00 93.19 164 LYS A N 1
ATOM 1323 C CA . LYS A 1 164 ? 7.327 -4.320 25.324 1.00 93.19 164 LYS A CA 1
ATOM 1324 C C . LYS A 1 164 ? 5.833 -4.644 25.404 1.00 93.19 164 LYS A C 1
ATOM 1326 O O . LYS A 1 164 ? 5.170 -4.575 24.379 1.00 93.19 164 LYS A O 1
ATOM 1331 N N . ASP A 1 165 ? 5.293 -4.882 26.601 1.00 93.88 165 ASP A N 1
ATOM 1332 C CA . ASP A 1 165 ? 3.854 -5.130 26.784 1.00 93.88 165 ASP A CA 1
ATOM 1333 C C . ASP A 1 165 ? 2.989 -3.951 26.287 1.00 93.88 165 ASP A C 1
ATOM 1335 O O . ASP A 1 165 ? 1.927 -4.150 25.698 1.00 93.88 165 ASP A O 1
ATOM 1339 N N . ILE A 1 166 ? 3.447 -2.709 26.495 1.00 94.69 166 ILE A N 1
ATOM 1340 C CA . ILE A 1 166 ? 2.762 -1.497 26.012 1.00 94.69 166 ILE A CA 1
ATOM 1341 C C . ILE A 1 166 ? 2.802 -1.410 24.482 1.00 94.69 166 ILE A C 1
ATOM 1343 O O . ILE A 1 166 ? 1.790 -1.087 23.858 1.00 94.69 166 ILE A O 1
ATOM 1347 N N . ILE A 1 167 ? 3.960 -1.673 23.876 1.00 93.06 167 ILE A N 1
ATOM 1348 C CA . ILE A 1 167 ? 4.131 -1.657 22.419 1.00 93.06 167 ILE A CA 1
ATOM 1349 C C . ILE A 1 167 ? 3.264 -2.745 21.785 1.00 93.06 167 ILE A C 1
ATOM 1351 O O . ILE A 1 167 ? 2.551 -2.461 20.824 1.00 93.06 167 ILE A O 1
ATOM 1355 N N . ASP A 1 168 ? 3.265 -3.949 22.356 1.00 92.94 168 ASP A N 1
ATOM 1356 C CA . ASP A 1 168 ? 2.477 -5.081 21.873 1.00 92.94 168 ASP A CA 1
ATOM 1357 C C . ASP A 1 168 ? 0.966 -4.773 21.927 1.00 92.94 168 ASP A C 1
ATOM 1359 O O . ASP A 1 168 ? 0.258 -5.043 20.957 1.00 92.94 168 ASP A O 1
ATOM 1363 N N . ASP A 1 169 ? 0.464 -4.126 22.989 1.00 94.81 169 ASP A N 1
ATOM 1364 C CA . ASP A 1 169 ? -0.935 -3.659 23.066 1.00 94.81 169 ASP A CA 1
ATOM 1365 C C . ASP A 1 169 ? -1.259 -2.612 21.982 1.00 94.81 169 ASP A C 1
ATOM 1367 O O . ASP A 1 169 ? -2.307 -2.677 21.334 1.00 94.81 169 ASP A O 1
ATOM 1371 N N . ILE A 1 170 ? -0.354 -1.665 21.722 1.00 95.19 170 ILE A N 1
ATOM 1372 C CA . ILE A 1 170 ? -0.539 -0.640 20.682 1.00 95.19 170 ILE A CA 1
ATOM 1373 C C . ILE A 1 170 ? -0.534 -1.265 19.277 1.00 95.19 170 ILE A C 1
ATOM 1375 O O . ILE A 1 170 ? -1.405 -0.949 18.460 1.00 95.19 170 ILE A O 1
ATOM 1379 N N . GLU A 1 171 ? 0.404 -2.172 18.995 1.00 94.19 171 GLU A N 1
ATOM 1380 C CA . GLU A 1 171 ? 0.465 -2.926 17.736 1.00 94.19 171 GLU A CA 1
ATOM 1381 C C . GLU A 1 171 ? -0.783 -3.798 17.555 1.00 94.19 171 GLU A C 1
ATOM 1383 O O . GLU A 1 171 ? -1.349 -3.859 16.459 1.00 94.19 171 GLU A O 1
ATOM 1388 N N . GLN A 1 172 ? -1.271 -4.433 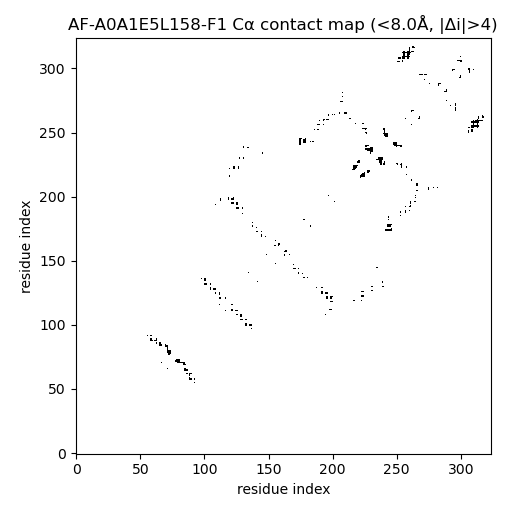18.624 1.00 93.94 172 GLN A N 1
ATOM 1389 C CA . GLN A 1 172 ? -2.474 -5.259 18.578 1.00 93.94 172 GLN A CA 1
ATOM 1390 C C . GLN A 1 172 ? -3.729 -4.427 18.297 1.00 93.94 172 GLN A C 1
ATOM 1392 O O . GLN A 1 172 ? -4.574 -4.849 17.506 1.00 93.94 172 GLN A O 1
ATOM 1397 N N . ARG A 1 173 ? -3.853 -3.230 18.880 1.00 94.88 173 ARG A N 1
ATOM 1398 C CA . ARG A 1 173 ? -4.967 -2.309 18.589 1.00 94.88 173 ARG A CA 1
ATOM 1399 C C . ARG A 1 173 ? -4.986 -1.886 17.125 1.00 94.88 173 ARG A C 1
ATOM 1401 O O . ARG A 1 173 ? -6.047 -1.950 16.503 1.00 94.88 173 ARG A O 1
ATOM 1408 N N . LEU A 1 174 ? -3.830 -1.512 16.571 1.00 95.31 174 LEU A N 1
ATOM 1409 C CA . LEU A 1 174 ? -3.721 -1.205 15.144 1.00 95.31 174 LEU A CA 1
ATOM 1410 C C . LEU A 1 174 ? -4.101 -2.431 14.305 1.00 95.31 174 LEU A C 1
ATOM 1412 O O . LEU A 1 174 ? -4.940 -2.322 13.418 1.00 95.31 174 LEU A O 1
ATOM 1416 N N . SER A 1 175 ? -3.544 -3.600 14.620 1.00 94.06 175 SER A N 1
ATOM 1417 C CA . SER A 1 175 ? -3.814 -4.847 13.891 1.00 94.06 175 SER A CA 1
ATOM 1418 C C . SER A 1 175 ? -5.304 -5.192 13.881 1.00 94.06 175 SER A C 1
ATOM 1420 O O . SER A 1 175 ? -5.867 -5.479 12.830 1.00 94.06 175 SER A O 1
ATOM 1422 N N . ASN A 1 176 ? -5.977 -5.086 15.030 1.00 91.25 176 ASN A N 1
ATOM 1423 C CA . ASN A 1 176 ? -7.418 -5.314 15.135 1.00 91.25 176 ASN A CA 1
ATOM 1424 C C . ASN A 1 176 ? -8.212 -4.365 14.230 1.00 91.25 176 ASN A C 1
ATOM 1426 O O . ASN A 1 176 ? -9.152 -4.805 13.571 1.00 91.25 176 ASN A O 1
ATOM 1430 N N . TYR A 1 177 ? -7.821 -3.089 14.163 1.00 92.75 177 TYR A N 1
ATOM 1431 C CA . TYR A 1 177 ? -8.453 -2.123 13.267 1.00 92.75 177 TYR A CA 1
ATOM 1432 C C . TYR A 1 177 ? -8.238 -2.487 11.793 1.00 92.75 177 TYR A C 1
ATOM 1434 O O . TYR A 1 177 ? -9.193 -2.512 11.020 1.00 92.75 177 TYR A O 1
ATOM 1442 N N . LEU A 1 178 ? -7.001 -2.813 11.401 1.00 92.00 178 LEU A N 1
ATOM 1443 C CA . LEU A 1 178 ? -6.677 -3.180 10.019 1.00 92.00 178 LEU A CA 1
ATOM 1444 C C . LEU A 1 178 ? -7.425 -4.445 9.579 1.00 92.00 178 LEU A C 1
ATOM 1446 O O . LEU A 1 178 ? -7.961 -4.472 8.476 1.00 92.00 178 LEU A O 1
ATOM 1450 N N . ILE A 1 179 ? -7.553 -5.445 10.452 1.00 87.44 179 ILE A N 1
ATOM 1451 C CA . ILE A 1 179 ? -8.348 -6.653 10.184 1.00 87.44 179 ILE A CA 1
ATOM 1452 C C . ILE A 1 179 ? -9.832 -6.300 10.012 1.00 87.44 179 ILE A C 1
ATOM 1454 O O . ILE A 1 179 ? -10.486 -6.766 9.078 1.00 87.44 179 ILE A O 1
ATOM 1458 N N . GLN A 1 180 ? -10.372 -5.452 10.890 1.00 85.00 180 GLN A N 1
ATOM 1459 C CA . GLN A 1 180 ? -11.772 -5.018 10.840 1.00 85.00 180 GLN A CA 1
ATOM 1460 C C . GLN A 1 180 ? -12.084 -4.109 9.646 1.00 85.00 180 GLN A C 1
ATOM 1462 O O . GLN A 1 180 ? -13.245 -4.033 9.247 1.00 85.00 180 GLN A O 1
ATOM 1467 N N . SER A 1 181 ? -11.075 -3.462 9.051 1.00 85.69 181 SER A N 1
ATOM 1468 C CA . SER A 1 181 ? -11.246 -2.638 7.847 1.00 85.69 181 SER A CA 1
ATOM 1469 C C . SER A 1 181 ? -11.763 -3.440 6.646 1.00 85.69 181 SER A C 1
ATOM 1471 O O . SER A 1 181 ? -12.311 -2.858 5.715 1.00 85.69 181 SER A O 1
ATOM 1473 N N . GLY A 1 182 ? -11.589 -4.769 6.646 1.00 82.44 182 GLY A N 1
ATOM 1474 C CA . GLY A 1 182 ? -12.022 -5.641 5.551 1.00 82.44 182 GLY A CA 1
ATOM 1475 C C . GLY A 1 182 ? -11.211 -5.481 4.261 1.00 82.44 182 GLY A C 1
ATOM 1476 O O . GLY A 1 182 ? -11.593 -6.028 3.227 1.00 82.44 182 GLY A O 1
ATOM 1477 N N . ILE A 1 183 ? -10.096 -4.748 4.304 1.00 87.69 183 ILE A N 1
ATOM 1478 C CA . ILE A 1 183 ? -9.231 -4.521 3.149 1.00 87.69 183 ILE A CA 1
ATOM 1479 C C . ILE A 1 183 ? -8.535 -5.825 2.742 1.00 87.69 183 ILE A C 1
ATOM 1481 O O . ILE A 1 183 ? -7.772 -6.410 3.511 1.00 87.69 183 ILE A O 1
ATOM 1485 N N . ASP A 1 184 ? -8.724 -6.245 1.488 1.00 90.06 184 ASP A N 1
ATOM 1486 C CA . ASP A 1 184 ? -7.928 -7.320 0.886 1.00 90.06 184 ASP A CA 1
ATOM 1487 C C . ASP A 1 184 ? -6.532 -6.789 0.529 1.00 90.06 184 ASP A C 1
ATOM 1489 O O . ASP A 1 184 ? -6.234 -6.411 -0.608 1.00 90.06 184 ASP A O 1
ATOM 1493 N N . ILE A 1 185 ? -5.652 -6.752 1.528 1.00 92.50 185 ILE A N 1
ATOM 1494 C CA . ILE A 1 185 ? -4.287 -6.247 1.364 1.00 92.50 185 ILE A CA 1
ATOM 1495 C C . ILE A 1 185 ? -3.488 -7.055 0.331 1.00 92.50 185 ILE A C 1
ATOM 1497 O O . ILE A 1 185 ? -2.641 -6.498 -0.369 1.00 92.50 185 ILE A O 1
ATOM 1501 N N . LYS A 1 186 ? -3.776 -8.357 0.174 1.00 90.69 186 LYS A N 1
ATOM 1502 C CA . LYS A 1 186 ? -3.119 -9.189 -0.842 1.00 90.69 186 LYS A CA 1
ATOM 1503 C C . LYS A 1 186 ? -3.555 -8.744 -2.237 1.00 90.69 186 LYS A C 1
ATOM 1505 O O . LYS A 1 186 ? -2.715 -8.688 -3.129 1.00 90.69 186 LYS A O 1
ATOM 1510 N N . ALA A 1 187 ? -4.825 -8.373 -2.438 1.00 91.50 187 ALA A N 1
ATOM 1511 C CA . ALA A 1 187 ? -5.279 -7.776 -3.699 1.00 91.50 187 ALA A CA 1
ATOM 1512 C C . ALA A 1 187 ? -4.543 -6.479 -4.008 1.00 91.50 187 ALA A C 1
ATOM 1514 O O . ALA A 1 187 ? -4.024 -6.335 -5.112 1.00 91.50 187 ALA A O 1
ATOM 1515 N N . ILE A 1 188 ? -4.404 -5.604 -3.017 1.00 94.25 188 ILE A N 1
ATOM 1516 C CA . ILE A 1 188 ? -3.696 -4.333 -3.181 1.00 94.25 188 ILE A CA 1
ATOM 1517 C C . ILE A 1 188 ? -2.227 -4.562 -3.561 1.00 94.25 188 ILE A C 1
ATOM 1519 O O . ILE A 1 188 ? -1.740 -3.962 -4.518 1.00 94.25 188 ILE A O 1
ATOM 1523 N N . VAL A 1 189 ? -1.517 -5.462 -2.872 1.00 94.44 189 VAL A N 1
ATOM 1524 C CA . VAL A 1 189 ? -0.112 -5.766 -3.197 1.00 94.44 189 VAL A CA 1
ATOM 1525 C C . VAL A 1 189 ? 0.026 -6.430 -4.571 1.00 94.44 189 VAL A C 1
ATOM 1527 O O . VAL A 1 189 ? 0.980 -6.137 -5.294 1.00 94.44 189 VAL A O 1
ATOM 1530 N N . ARG A 1 190 ? -0.935 -7.265 -4.988 1.00 93.25 190 ARG A N 1
ATOM 1531 C CA . ARG A 1 190 ? -0.979 -7.803 -6.359 1.00 93.25 190 ARG A CA 1
ATOM 1532 C C . ARG A 1 190 ? -1.144 -6.710 -7.404 1.00 93.25 190 ARG A C 1
ATOM 1534 O O . ARG A 1 190 ? -0.445 -6.734 -8.417 1.00 93.25 190 ARG A O 1
ATOM 1541 N N . ASP A 1 191 ? -2.076 -5.789 -7.193 1.00 94.81 191 ASP A N 1
ATOM 1542 C CA . ASP A 1 191 ? -2.350 -4.704 -8.134 1.00 94.81 191 ASP A CA 1
ATOM 1543 C C . ASP A 1 191 ? -1.144 -3.769 -8.240 1.00 94.81 191 ASP A C 1
ATOM 1545 O O . ASP A 1 191 ? -0.692 -3.476 -9.350 1.00 94.81 191 ASP A O 1
ATOM 1549 N N . MET A 1 192 ? -0.506 -3.469 -7.106 1.00 96.12 192 MET A N 1
ATOM 1550 C CA . MET A 1 192 ? 0.778 -2.776 -7.070 1.00 96.12 192 MET A CA 1
ATOM 1551 C C . MET A 1 192 ? 1.854 -3.532 -7.857 1.00 96.12 192 MET A C 1
ATOM 1553 O O . MET A 1 192 ? 2.525 -2.938 -8.702 1.00 96.12 192 MET A O 1
ATOM 1557 N N . GLY A 1 193 ? 1.994 -4.845 -7.653 1.00 93.94 193 GLY A N 1
ATOM 1558 C CA . GLY A 1 193 ? 2.914 -5.685 -8.422 1.00 93.94 193 GLY A CA 1
ATOM 1559 C C . GLY A 1 193 ? 2.646 -5.632 -9.928 1.00 93.94 193 GLY A C 1
ATOM 1560 O O . GLY A 1 193 ? 3.581 -5.514 -10.719 1.00 93.94 193 GLY A O 1
ATOM 1561 N N . ASN A 1 194 ? 1.378 -5.646 -10.347 1.00 93.56 194 ASN A N 1
ATOM 1562 C CA . ASN A 1 194 ? 0.994 -5.513 -11.754 1.00 93.56 194 ASN A CA 1
ATOM 1563 C C . ASN A 1 194 ? 1.359 -4.140 -12.329 1.00 93.56 194 ASN A C 1
ATOM 1565 O O . ASN A 1 194 ? 1.817 -4.061 -13.469 1.00 93.56 194 ASN A O 1
ATOM 1569 N N . ASP A 1 195 ? 1.172 -3.062 -11.573 1.00 95.50 195 ASP A N 1
ATOM 1570 C CA . ASP A 1 195 ? 1.527 -1.715 -12.019 1.00 95.50 195 ASP A CA 1
ATOM 1571 C C . ASP A 1 195 ? 3.041 -1.509 -12.086 1.00 95.50 195 ASP A C 1
ATOM 1573 O O . ASP A 1 195 ? 3.534 -0.912 -13.045 1.00 95.50 195 ASP A O 1
ATOM 1577 N N . ILE A 1 196 ? 3.794 -2.084 -11.144 1.00 94.69 196 ILE A N 1
ATOM 1578 C CA . ILE A 1 196 ? 5.258 -2.130 -11.210 1.00 94.69 196 ILE A CA 1
ATOM 1579 C C . ILE A 1 196 ? 5.693 -2.910 -12.459 1.00 94.69 196 ILE A C 1
ATOM 1581 O O . ILE A 1 196 ? 6.529 -2.419 -13.215 1.00 94.69 196 ILE A O 1
ATOM 1585 N N . LEU A 1 197 ? 5.095 -4.068 -12.760 1.00 91.19 197 LEU A N 1
ATOM 1586 C CA . LEU A 1 197 ? 5.389 -4.811 -13.996 1.00 91.19 197 LEU A CA 1
ATOM 1587 C C . LEU A 1 197 ? 5.114 -3.980 -15.258 1.00 91.19 197 LEU A C 1
ATOM 1589 O O . LEU A 1 197 ? 5.927 -3.986 -16.184 1.00 91.19 197 LEU A O 1
ATOM 1593 N N . LYS A 1 198 ? 4.003 -3.231 -15.299 1.00 91.88 198 LYS A N 1
ATOM 1594 C CA . LYS A 1 198 ? 3.690 -2.317 -16.416 1.00 91.88 198 LYS A CA 1
ATOM 1595 C C . LYS A 1 198 ? 4.743 -1.218 -16.557 1.00 91.88 198 LYS A C 1
ATOM 1597 O O . LYS A 1 198 ? 5.128 -0.896 -17.681 1.00 91.88 198 LYS A O 1
ATOM 1602 N N . ALA A 1 199 ? 5.207 -0.653 -15.441 1.00 90.19 199 ALA A N 1
ATOM 1603 C CA . ALA A 1 199 ? 6.240 0.379 -15.438 1.00 90.19 199 ALA A CA 1
ATOM 1604 C C . ALA A 1 199 ? 7.585 -0.142 -15.957 1.00 90.19 199 ALA A C 1
ATOM 1606 O O . ALA A 1 199 ? 8.303 0.601 -16.617 1.00 90.19 199 ALA A O 1
ATOM 1607 N N . ASN A 1 200 ? 7.884 -1.416 -15.702 1.00 84.88 200 ASN A N 1
ATOM 1608 C CA . ASN A 1 200 ? 9.193 -2.019 -15.933 1.00 84.88 200 ASN A CA 1
ATOM 1609 C C . ASN A 1 200 ? 9.334 -2.776 -17.260 1.00 84.88 200 ASN A C 1
ATOM 1611 O O . ASN A 1 200 ? 10.371 -3.392 -17.453 1.00 84.88 200 ASN A O 1
ATOM 1615 N N . ARG A 1 201 ? 8.322 -2.737 -18.151 1.00 67.69 201 ARG A N 1
ATOM 1616 C CA . ARG A 1 201 ? 8.248 -3.406 -19.474 1.00 67.69 201 ARG A CA 1
ATOM 1617 C C . ARG A 1 201 ? 8.992 -4.750 -19.538 1.00 67.69 201 ARG A C 1
ATOM 1619 O O . ARG A 1 201 ? 10.207 -4.783 -19.690 1.00 67.69 201 ARG A O 1
ATOM 1626 N N . THR A 1 202 ? 8.270 -5.869 -19.594 1.00 55.62 202 THR A N 1
ATOM 1627 C CA . THR A 1 202 ? 8.872 -7.162 -19.970 1.00 55.62 202 THR A CA 1
ATOM 1628 C C . THR A 1 202 ? 9.537 -7.035 -21.344 1.00 55.62 202 THR A C 1
ATOM 1630 O O . THR A 1 202 ? 8.841 -6.976 -22.359 1.00 55.62 202 THR A O 1
ATOM 1633 N N . LYS A 1 203 ? 10.866 -6.907 -21.380 1.00 53.66 203 LYS A N 1
ATOM 1634 C CA . LYS A 1 203 ? 11.641 -6.882 -22.624 1.00 53.66 203 LYS A CA 1
ATOM 1635 C C . LYS A 1 203 ? 11.600 -8.278 -23.245 1.00 53.66 203 LYS A C 1
ATOM 1637 O O . LYS A 1 203 ? 11.578 -9.277 -22.527 1.00 53.66 203 LYS A O 1
ATOM 1642 N N . ASP A 1 204 ? 11.578 -8.342 -24.574 1.00 54.34 204 ASP A N 1
ATOM 1643 C CA . ASP A 1 204 ? 11.718 -9.606 -25.295 1.00 54.34 204 ASP A CA 1
ATOM 1644 C C . ASP A 1 204 ? 13.100 -10.198 -24.996 1.00 54.34 204 ASP A C 1
ATOM 1646 O O . ASP A 1 204 ? 14.122 -9.731 -25.498 1.00 54.34 204 ASP A O 1
ATOM 1650 N N . GLY A 1 205 ? 13.116 -11.221 -24.145 1.00 59.06 205 GLY A N 1
ATOM 1651 C CA . GLY A 1 205 ? 14.337 -11.854 -23.665 1.00 59.06 205 GLY A CA 1
ATOM 1652 C C . GLY A 1 205 ? 14.935 -11.149 -22.448 1.00 59.06 205 GLY A C 1
ATOM 1653 O O . GLY A 1 205 ? 15.051 -9.928 -22.379 1.00 59.06 205 GLY A O 1
ATOM 1654 N N . MET A 1 206 ? 15.337 -11.960 -21.475 1.00 67.38 206 MET A N 1
ATOM 1655 C CA . MET A 1 206 ? 15.974 -11.489 -20.255 1.00 67.38 206 MET A CA 1
ATOM 1656 C C . MET A 1 206 ? 17.456 -11.227 -20.478 1.00 67.38 206 MET A C 1
ATOM 1658 O O . MET A 1 206 ? 18.172 -12.106 -20.966 1.00 67.38 206 MET A O 1
ATOM 1662 N N . SER A 1 207 ? 17.935 -10.052 -20.081 1.00 68.12 207 SER A N 1
ATOM 1663 C CA . SER A 1 207 ? 19.360 -9.740 -20.084 1.00 68.12 207 SER A CA 1
ATOM 1664 C C . SER A 1 207 ? 19.965 -9.887 -18.687 1.00 68.12 207 SER A C 1
ATOM 1666 O O . SER A 1 207 ? 19.269 -9.749 -17.677 1.00 68.12 207 SER A O 1
ATOM 1668 N N . PRO A 1 208 ? 21.292 -10.074 -18.589 1.00 65.00 208 PRO A N 1
ATOM 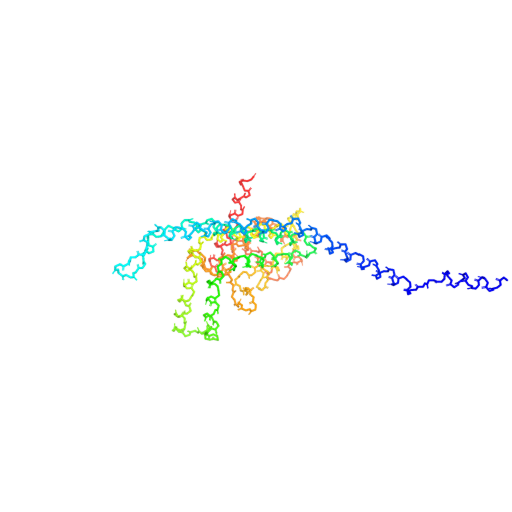1669 C CA . PRO A 1 208 ? 21.977 -10.027 -17.306 1.00 65.00 208 PRO A CA 1
ATOM 1670 C C . PRO A 1 208 ? 21.764 -8.722 -16.518 1.00 65.00 208 PRO A C 1
ATOM 1672 O O . PRO A 1 208 ? 21.836 -8.725 -15.290 1.00 65.00 208 PRO A O 1
ATOM 1675 N N . LEU A 1 209 ? 21.494 -7.613 -17.217 1.00 69.81 209 LEU A N 1
ATOM 1676 C CA . LEU A 1 209 ? 21.228 -6.309 -16.608 1.00 69.81 209 LEU A CA 1
ATOM 1677 C C . LEU A 1 209 ? 19.860 -6.251 -15.920 1.00 69.81 209 LEU A C 1
ATOM 1679 O O . LEU A 1 209 ? 19.710 -5.489 -14.972 1.00 69.81 209 LEU A O 1
ATOM 1683 N N . ASP A 1 210 ? 18.883 -7.055 -16.347 1.00 75.81 210 ASP A N 1
ATOM 1684 C CA . ASP A 1 210 ? 17.553 -7.057 -15.730 1.00 75.81 210 ASP A CA 1
ATOM 1685 C C . ASP A 1 210 ? 17.594 -7.716 -14.335 1.00 75.81 210 ASP A C 1
ATOM 1687 O O . ASP A 1 210 ? 16.907 -7.266 -13.422 1.00 75.81 210 ASP A O 1
ATOM 1691 N N . TYR A 1 211 ? 18.481 -8.693 -14.107 1.00 72.06 211 TYR A N 1
ATOM 1692 C CA . TYR A 1 211 ? 18.734 -9.237 -12.762 1.00 72.06 211 TYR A CA 1
ATOM 1693 C C . TYR A 1 211 ? 19.431 -8.239 -11.840 1.00 72.06 211 TYR A C 1
ATOM 1695 O O . TYR A 1 211 ? 19.051 -8.119 -10.679 1.00 72.06 211 TYR A O 1
ATOM 1703 N N . LEU A 1 212 ? 20.430 -7.510 -12.353 1.00 70.12 212 LEU A N 1
ATOM 1704 C CA . LEU A 1 212 ? 21.101 -6.450 -11.591 1.00 70.12 212 LEU A CA 1
ATOM 1705 C C . LEU A 1 212 ? 20.117 -5.339 -11.226 1.00 70.12 212 LEU A C 1
ATOM 1707 O O . LEU A 1 212 ? 20.096 -4.872 -10.090 1.00 70.12 212 LEU A O 1
ATOM 1711 N N . TYR A 1 213 ? 19.269 -4.959 -12.181 1.00 78.31 213 TYR A N 1
ATOM 1712 C CA . TYR A 1 213 ? 18.187 -4.022 -11.946 1.00 78.31 213 TYR A CA 1
ATOM 1713 C C . TYR A 1 213 ? 17.245 -4.529 -10.852 1.00 78.31 213 TYR A C 1
ATOM 1715 O O . TYR A 1 213 ? 17.024 -3.817 -9.875 1.00 78.31 213 TYR A O 1
ATOM 1723 N N . PHE A 1 214 ? 16.744 -5.762 -10.972 1.00 80.19 214 PHE A N 1
ATOM 1724 C CA . PHE A 1 214 ? 15.853 -6.353 -9.979 1.00 80.19 214 PHE A CA 1
ATOM 1725 C C . PHE A 1 214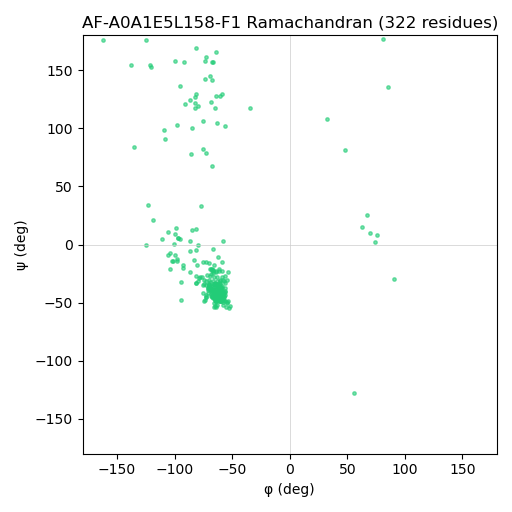 ? 16.486 -6.354 -8.584 1.00 80.19 214 PHE A C 1
ATOM 1727 O O . PHE A 1 214 ? 15.864 -5.859 -7.650 1.00 80.19 214 PHE A O 1
ATOM 1734 N N . ALA A 1 215 ? 17.734 -6.819 -8.455 1.00 73.06 215 ALA A N 1
ATOM 1735 C CA . ALA A 1 215 ? 18.473 -6.800 -7.193 1.00 73.06 215 ALA A CA 1
ATOM 1736 C C . ALA A 1 215 ? 18.559 -5.377 -6.610 1.00 73.06 215 ALA A C 1
ATOM 1738 O O . ALA A 1 215 ? 18.285 -5.176 -5.433 1.00 73.06 215 ALA A O 1
ATOM 1739 N N . SER A 1 216 ? 18.834 -4.371 -7.448 1.00 74.38 216 SER A N 1
ATOM 1740 C CA . SER A 1 216 ? 18.948 -2.974 -7.004 1.00 74.38 216 SER A CA 1
ATOM 1741 C C . SER A 1 216 ? 17.647 -2.350 -6.494 1.00 74.38 216 SER A C 1
ATOM 1743 O O . SER A 1 216 ? 17.703 -1.374 -5.751 1.00 74.38 216 SER A O 1
ATOM 1745 N N . ILE A 1 217 ? 16.479 -2.869 -6.894 1.00 79.06 217 ILE A N 1
ATOM 1746 C CA . ILE A 1 217 ? 15.182 -2.319 -6.469 1.00 79.06 217 ILE A CA 1
ATOM 1747 C C . ILE A 1 217 ? 14.547 -3.080 -5.303 1.00 79.06 217 ILE A C 1
ATOM 1749 O O . ILE A 1 217 ? 13.606 -2.551 -4.715 1.00 79.06 217 ILE A O 1
ATOM 1753 N N . VAL A 1 218 ? 15.058 -4.269 -4.964 1.00 77.94 218 VAL A N 1
ATOM 1754 C CA . VAL A 1 218 ? 14.595 -5.111 -3.840 1.00 77.94 218 VAL A CA 1
ATOM 1755 C C . VAL A 1 218 ? 15.541 -5.120 -2.638 1.00 77.94 218 VAL A C 1
ATOM 1757 O O . VAL A 1 218 ? 15.179 -5.677 -1.607 1.00 77.94 218 VAL A O 1
ATOM 1760 N N . ASP A 1 219 ? 16.736 -4.541 -2.767 1.00 71.38 219 ASP A N 1
ATOM 1761 C CA . ASP A 1 219 ? 17.707 -4.451 -1.675 1.00 71.38 219 ASP A CA 1
ATOM 1762 C C . ASP A 1 219 ? 17.191 -3.597 -0.499 1.00 71.38 219 ASP A C 1
ATOM 1764 O O . ASP A 1 219 ? 16.220 -2.846 -0.617 1.00 71.38 219 ASP A O 1
ATOM 1768 N N . THR A 1 220 ? 17.855 -3.688 0.650 1.00 69.81 220 THR A N 1
ATOM 1769 C CA . THR A 1 220 ? 17.509 -2.907 1.844 1.00 69.81 220 THR A CA 1
ATOM 1770 C C . THR A 1 220 ? 17.584 -1.409 1.549 1.00 69.81 220 THR A C 1
ATOM 1772 O O . THR A 1 220 ? 18.576 -0.909 1.016 1.00 69.81 220 THR A O 1
ATOM 1775 N N . GLY A 1 221 ? 16.530 -0.671 1.899 1.00 70.25 221 GLY A N 1
ATOM 1776 C CA . GLY A 1 221 ? 16.400 0.757 1.591 1.00 70.25 221 GLY A CA 1
ATOM 1777 C C . GLY A 1 221 ? 16.081 1.070 0.122 1.00 70.25 221 GLY A C 1
ATOM 1778 O O . GLY A 1 221 ? 15.969 2.244 -0.242 1.00 70.25 221 GLY A O 1
ATOM 1779 N N . ALA A 1 222 ? 15.907 0.053 -0.725 1.00 80.69 222 ALA A N 1
ATOM 1780 C CA . ALA A 1 222 ? 15.469 0.218 -2.102 1.00 80.69 222 ALA A CA 1
ATOM 1781 C C . ALA A 1 222 ? 13.936 0.389 -2.193 1.00 80.69 222 ALA A C 1
ATOM 1783 O O . ALA A 1 222 ? 13.208 0.165 -1.223 1.00 80.69 222 ALA A O 1
ATOM 1784 N N . PRO A 1 223 ? 13.393 0.776 -3.364 1.00 84.31 223 PRO A N 1
ATOM 1785 C CA . PRO A 1 223 ? 11.963 1.032 -3.522 1.00 84.31 223 PRO A CA 1
ATOM 1786 C C . PRO A 1 223 ? 11.030 -0.115 -3.111 1.00 84.31 223 PRO A C 1
ATOM 1788 O O . PRO A 1 223 ? 9.911 0.166 -2.682 1.00 84.31 223 PRO A O 1
ATOM 1791 N N . LEU A 1 224 ? 11.447 -1.378 -3.242 1.00 86.62 224 LEU A N 1
ATOM 1792 C CA . LEU A 1 224 ? 10.638 -2.547 -2.877 1.00 86.62 224 LEU A CA 1
ATOM 1793 C C . LEU A 1 224 ? 10.946 -3.103 -1.480 1.00 86.62 224 LEU A C 1
ATOM 1795 O O . LEU A 1 224 ? 10.338 -4.103 -1.098 1.00 86.62 224 LEU A O 1
ATOM 1799 N N . ASP A 1 225 ? 11.805 -2.450 -0.690 1.00 85.44 225 ASP A N 1
ATOM 1800 C CA . ASP A 1 225 ? 11.956 -2.759 0.734 1.00 85.44 225 ASP A CA 1
ATOM 1801 C C . ASP A 1 225 ? 10.733 -2.258 1.507 1.00 85.44 225 ASP A C 1
ATOM 1803 O O . ASP A 1 225 ? 10.728 -1.203 2.143 1.00 85.44 225 ASP A O 1
ATOM 1807 N N . LEU A 1 226 ? 9.650 -3.026 1.420 1.00 90.00 226 LEU A N 1
ATOM 1808 C CA . LEU A 1 226 ? 8.403 -2.723 2.108 1.00 90.00 226 LEU A CA 1
ATOM 1809 C C . LEU A 1 226 ? 8.530 -2.866 3.627 1.00 90.00 226 LEU A C 1
ATOM 1811 O O . LEU A 1 226 ? 7.721 -2.295 4.352 1.00 90.00 226 LEU A O 1
ATOM 1815 N N . LYS A 1 227 ? 9.515 -3.615 4.128 1.00 85.12 227 LYS A N 1
ATOM 1816 C CA . LYS A 1 227 ? 9.647 -3.916 5.556 1.00 85.12 227 LYS A CA 1
ATOM 1817 C C . LYS A 1 227 ? 10.153 -2.706 6.329 1.00 85.12 227 LYS A C 1
ATOM 1819 O O . LYS A 1 227 ? 9.576 -2.367 7.362 1.00 85.12 227 LYS A O 1
ATOM 1824 N N . THR A 1 228 ? 11.224 -2.073 5.848 1.00 82.44 228 THR A N 1
ATOM 1825 C CA . THR A 1 228 ? 11.930 -1.039 6.623 1.00 82.44 228 THR A CA 1
ATOM 1826 C C . THR A 1 228 ? 11.592 0.389 6.205 1.00 82.44 228 THR A C 1
ATOM 1828 O O . THR A 1 228 ? 11.872 1.323 6.958 1.00 82.44 228 THR A O 1
ATOM 1831 N N . ARG A 1 229 ? 10.957 0.589 5.043 1.00 85.88 229 ARG A N 1
ATOM 1832 C CA . ARG A 1 229 ? 10.627 1.935 4.561 1.00 85.88 229 ARG A CA 1
ATOM 1833 C C . ARG A 1 229 ? 9.637 2.659 5.477 1.00 85.88 229 ARG A C 1
ATOM 1835 O O . ARG A 1 229 ? 8.561 2.151 5.782 1.00 85.88 229 ARG A O 1
ATOM 1842 N N . ALA A 1 230 ? 9.989 3.877 5.878 1.00 89.06 230 ALA A N 1
ATOM 1843 C CA . ALA A 1 230 ? 9.078 4.781 6.570 1.00 89.06 230 ALA A CA 1
ATOM 1844 C C . ALA A 1 230 ? 8.038 5.350 5.595 1.00 89.06 230 ALA A C 1
ATOM 1846 O O . ALA A 1 230 ? 8.363 5.678 4.451 1.00 89.06 230 ALA A O 1
ATOM 1847 N N . TYR A 1 231 ? 6.796 5.514 6.053 1.00 91.75 231 TYR A N 1
ATOM 1848 C CA . TYR A 1 231 ? 5.735 6.118 5.247 1.00 91.75 231 TYR A CA 1
ATOM 1849 C C . TYR A 1 231 ? 6.031 7.585 4.888 1.00 91.75 231 TYR A C 1
ATOM 1851 O O . TYR A 1 231 ? 5.796 8.016 3.750 1.00 91.75 231 TYR A O 1
ATOM 1859 N N . SER A 1 232 ? 6.527 8.362 5.855 1.00 89.94 232 SER A N 1
ATOM 1860 C CA . SER A 1 232 ? 7.003 9.738 5.672 1.00 89.94 232 SER A CA 1
ATOM 1861 C C . SER A 1 232 ? 7.888 10.172 6.846 1.00 89.94 232 SER A C 1
ATOM 1863 O O . SER A 1 232 ? 8.019 9.445 7.825 1.00 89.94 232 SER A O 1
ATOM 1865 N N . GLU A 1 233 ? 8.470 11.374 6.781 1.00 85.62 233 GLU A N 1
ATOM 1866 C CA . GLU A 1 233 ? 9.260 11.945 7.889 1.00 85.62 233 GLU A CA 1
ATOM 1867 C C . GLU A 1 233 ? 8.467 12.025 9.205 1.00 85.62 233 GLU A C 1
ATOM 1869 O O . GLU A 1 233 ? 9.019 11.831 10.283 1.00 85.62 233 GLU A O 1
ATOM 1874 N N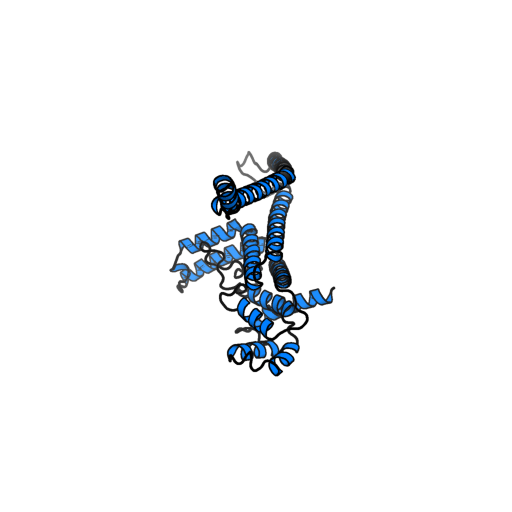 . ASP A 1 234 ? 7.156 12.260 9.116 1.00 87.75 234 ASP A N 1
ATOM 1875 C CA . ASP A 1 234 ? 6.276 12.350 10.280 1.00 87.75 234 ASP A CA 1
ATOM 1876 C C . ASP A 1 234 ? 5.795 10.988 10.795 1.00 87.75 234 ASP A C 1
ATOM 1878 O O . ASP A 1 234 ? 5.214 10.939 11.882 1.00 87.75 234 ASP A O 1
ATOM 1882 N N . TYR A 1 235 ? 5.975 9.919 10.017 1.00 91.00 235 TYR A N 1
ATOM 1883 C CA . TYR A 1 235 ? 5.468 8.569 10.266 1.00 91.00 235 TYR A CA 1
ATOM 1884 C C . TYR A 1 235 ? 6.594 7.570 9.974 1.00 91.00 235 TYR A C 1
ATOM 1886 O O . TYR A 1 235 ? 6.690 7.000 8.883 1.00 91.00 235 TYR A O 1
ATOM 1894 N N . ASP A 1 236 ? 7.448 7.366 10.974 1.00 89.94 236 ASP A N 1
ATOM 1895 C CA . ASP A 1 236 ? 8.704 6.606 10.919 1.00 89.94 236 ASP A CA 1
ATOM 1896 C C . ASP A 1 236 ? 8.513 5.074 10.938 1.00 89.94 236 ASP A C 1
ATOM 1898 O O . ASP A 1 236 ? 9.310 4.316 11.496 1.00 89.94 236 ASP A O 1
ATOM 1902 N N . PHE A 1 237 ? 7.426 4.597 10.337 1.00 91.38 237 PHE A N 1
ATOM 1903 C CA . PHE A 1 237 ? 7.075 3.185 10.276 1.00 91.38 237 PHE A CA 1
ATOM 1904 C C . PHE A 1 237 ? 6.549 2.782 8.909 1.00 91.38 237 PHE A C 1
ATOM 1906 O O . PHE A 1 237 ? 5.985 3.589 8.169 1.00 91.38 237 PHE A O 1
ATOM 1913 N N . SER A 1 238 ? 6.702 1.496 8.606 1.00 93.06 238 SER A N 1
ATOM 1914 C CA . SER A 1 238 ? 6.143 0.901 7.403 1.00 93.06 238 SER A CA 1
ATOM 1915 C C . SER A 1 238 ? 4.670 0.545 7.595 1.00 93.06 238 SER A C 1
ATOM 1917 O O . SER A 1 238 ? 4.307 -0.207 8.504 1.00 93.06 238 SER A O 1
ATOM 1919 N N . ILE A 1 239 ? 3.837 1.029 6.671 1.00 95.00 239 ILE A N 1
ATOM 1920 C CA . ILE A 1 239 ? 2.430 0.629 6.518 1.00 95.00 239 ILE A CA 1
ATOM 1921 C C . ILE A 1 239 ? 2.320 -0.848 6.103 1.00 95.00 239 ILE A C 1
ATOM 1923 O O . ILE A 1 239 ? 1.409 -1.558 6.528 1.00 95.00 239 ILE A O 1
ATOM 1927 N N . TRP A 1 240 ? 3.265 -1.332 5.298 1.00 93.94 240 TRP A N 1
ATOM 1928 C CA . TRP A 1 240 ? 3.283 -2.703 4.788 1.00 93.94 240 TRP A CA 1
ATOM 1929 C C . TRP A 1 240 ? 3.682 -3.724 5.848 1.00 93.94 240 TRP A C 1
ATOM 1931 O O . TRP A 1 240 ? 3.216 -4.856 5.815 1.00 93.94 240 TRP A O 1
ATOM 1941 N N . ALA A 1 241 ? 4.518 -3.326 6.807 1.00 91.75 241 ALA A N 1
ATOM 1942 C CA . ALA A 1 241 ? 5.002 -4.214 7.859 1.00 91.75 241 ALA A CA 1
ATOM 1943 C C . ALA A 1 241 ? 4.013 -4.384 9.024 1.00 91.75 241 ALA A C 1
ATOM 1945 O O . ALA A 1 241 ? 4.414 -4.814 10.107 1.00 91.75 241 ALA A O 1
ATOM 1946 N N . ARG A 1 242 ? 2.756 -3.959 8.853 1.00 93.00 242 ARG A N 1
ATOM 1947 C CA . ARG A 1 242 ? 1.695 -4.092 9.860 1.00 93.00 242 ARG A CA 1
ATOM 1948 C C . ARG A 1 242 ? 0.930 -5.396 9.657 1.00 93.00 242 ARG A C 1
ATOM 1950 O O . ARG A 1 242 ? 0.905 -5.943 8.557 1.00 93.00 242 ARG A O 1
ATOM 1957 N N . ASN A 1 243 ? 0.281 -5.885 10.707 1.00 91.81 243 ASN A N 1
ATOM 1958 C CA . ASN A 1 243 ? -0.522 -7.097 10.612 1.00 91.81 243 ASN A CA 1
ATOM 1959 C C . ASN A 1 243 ? -1.936 -6.767 10.105 1.00 91.81 243 ASN A C 1
ATOM 1961 O O . ASN A 1 243 ? -2.789 -6.299 10.856 1.00 91.81 243 ASN A O 1
ATOM 1965 N N . TRP A 1 244 ? -2.164 -7.004 8.815 1.00 90.75 244 TRP A N 1
ATOM 1966 C CA . TRP A 1 244 ? -3.424 -6.698 8.133 1.00 90.75 244 TRP A CA 1
ATOM 1967 C C . TRP A 1 244 ? -4.472 -7.816 8.229 1.00 90.75 244 TRP A C 1
ATOM 1969 O O . TRP A 1 244 ? -5.659 -7.539 8.094 1.00 90.75 244 TRP A O 1
ATOM 1979 N N . THR A 1 245 ? -4.063 -9.072 8.442 1.00 83.75 245 THR A N 1
ATOM 1980 C CA . THR A 1 245 ? -4.962 -10.247 8.379 1.00 83.75 245 THR A CA 1
ATOM 1981 C C . THR A 1 245 ? -4.959 -11.105 9.644 1.00 83.75 245 THR A C 1
ATOM 1983 O O . THR A 1 245 ? -5.692 -12.086 9.726 1.00 83.75 245 THR A O 1
ATOM 1986 N N . GLY A 1 246 ? -4.172 -10.739 10.654 1.00 78.81 246 GLY A N 1
ATOM 1987 C CA . GLY A 1 246 ? -4.031 -11.466 11.918 1.00 78.81 246 GLY A CA 1
ATOM 1988 C C . GLY A 1 246 ? -2.909 -12.503 11.901 1.00 78.81 246 GLY A C 1
ATOM 1989 O O . GLY A 1 246 ? -2.274 -12.716 12.931 1.00 78.81 246 GLY A O 1
ATOM 1990 N N . ASP A 1 247 ? -2.604 -13.074 10.739 1.00 77.19 247 ASP A N 1
ATOM 1991 C CA . ASP A 1 247 ? -1.591 -14.112 10.523 1.00 77.19 247 ASP A CA 1
ATOM 1992 C C . ASP A 1 247 ? -0.360 -13.633 9.727 1.00 77.19 247 ASP A C 1
ATOM 1994 O O . ASP A 1 247 ? 0.528 -14.430 9.426 1.00 77.19 247 ASP A O 1
ATOM 1998 N N . MET A 1 248 ? -0.270 -12.337 9.403 1.00 78.31 248 MET A N 1
ATOM 1999 C CA . MET A 1 248 ? 0.870 -11.771 8.675 1.00 78.31 248 MET A CA 1
ATOM 2000 C C . MET A 1 248 ? 2.005 -11.362 9.616 1.00 78.31 248 MET A C 1
ATOM 2002 O O . MET A 1 248 ? 1.825 -10.523 10.501 1.00 78.31 248 MET A O 1
ATOM 2006 N N . SER A 1 249 ? 3.208 -11.892 9.373 1.00 74.19 249 SER A N 1
ATOM 2007 C CA . SER A 1 249 ? 4.440 -11.321 9.926 1.00 74.19 249 SER A CA 1
ATOM 2008 C C . SER A 1 249 ? 4.806 -10.016 9.208 1.00 74.19 249 SER A C 1
ATOM 2010 O O . SER A 1 249 ? 4.410 -9.784 8.064 1.00 74.19 249 SER A O 1
ATOM 2012 N N . GLY A 1 250 ? 5.598 -9.162 9.865 1.00 75.75 250 GLY A N 1
ATOM 2013 C CA . GLY A 1 250 ? 5.954 -7.830 9.353 1.00 75.75 250 GLY A CA 1
ATOM 2014 C C . GLY A 1 250 ? 6.741 -7.811 8.032 1.00 75.75 250 GLY A C 1
ATOM 2015 O O . GLY A 1 250 ? 6.906 -6.754 7.437 1.00 75.75 250 GLY A O 1
ATOM 2016 N N . ASP A 1 251 ? 7.229 -8.949 7.548 1.00 79.81 251 ASP A N 1
ATOM 2017 C CA . ASP A 1 251 ? 7.888 -9.110 6.245 1.00 79.81 251 ASP A CA 1
ATOM 2018 C C . ASP A 1 251 ? 7.023 -9.787 5.176 1.00 79.81 251 ASP A C 1
ATOM 2020 O O . ASP A 1 251 ? 7.419 -9.795 4.008 1.00 79.81 251 ASP A O 1
ATOM 2024 N N . TYR A 1 252 ? 5.835 -10.299 5.525 1.00 87.88 252 TYR A N 1
ATOM 2025 C CA . TYR A 1 252 ? 5.001 -11.090 4.616 1.00 87.88 252 TYR A CA 1
ATOM 2026 C C . TYR A 1 252 ? 4.761 -10.387 3.277 1.00 87.88 252 TYR A C 1
ATOM 2028 O O . TYR A 1 252 ? 5.038 -10.955 2.225 1.00 87.88 252 TYR A O 1
ATOM 2036 N N . LEU A 1 253 ? 4.277 -9.140 3.297 1.00 91.00 253 LEU A N 1
ATOM 2037 C CA . LEU A 1 253 ? 3.908 -8.419 2.073 1.00 91.00 253 LEU A CA 1
ATOM 2038 C C . LEU A 1 253 ? 5.119 -8.043 1.211 1.00 91.00 253 LEU A C 1
ATOM 2040 O O . LEU A 1 253 ? 5.005 -8.038 -0.014 1.00 91.00 253 LEU A O 1
ATOM 2044 N N . GLY A 1 254 ? 6.273 -7.769 1.828 1.00 88.94 254 GLY A N 1
ATOM 2045 C CA . GLY A 1 254 ? 7.524 -7.518 1.108 1.00 88.94 254 GLY A CA 1
ATOM 2046 C C . GLY A 1 254 ? 7.999 -8.765 0.366 1.00 88.94 254 GLY A C 1
ATOM 2047 O O . GLY A 1 254 ? 8.213 -8.726 -0.844 1.00 88.94 254 GLY A O 1
ATOM 2048 N N . ASN A 1 255 ? 8.058 -9.894 1.072 1.00 86.31 255 ASN A N 1
ATOM 2049 C CA . ASN A 1 255 ? 8.447 -11.188 0.514 1.00 86.31 255 ASN A CA 1
ATOM 2050 C C . ASN A 1 255 ? 7.441 -11.693 -0.537 1.00 86.31 255 ASN A C 1
ATOM 2052 O O . ASN A 1 255 ? 7.824 -12.164 -1.609 1.00 86.31 255 ASN A O 1
ATOM 2056 N N . TYR A 1 256 ? 6.145 -11.518 -0.286 1.00 90.56 256 TYR A N 1
ATOM 2057 C CA . TYR A 1 256 ? 5.093 -11.821 -1.251 1.00 90.56 256 TYR A CA 1
ATOM 2058 C C . TYR A 1 256 ? 5.247 -10.994 -2.536 1.00 90.56 256 TYR A C 1
ATOM 2060 O O . TYR A 1 256 ? 5.228 -11.553 -3.636 1.00 90.56 256 TYR A O 1
ATOM 2068 N N . LEU A 1 257 ? 5.445 -9.672 -2.425 1.00 91.56 257 LEU A N 1
ATOM 2069 C CA . LEU A 1 257 ? 5.649 -8.810 -3.592 1.00 91.56 257 LEU A CA 1
ATOM 2070 C C . LEU A 1 257 ? 6.923 -9.189 -4.347 1.00 91.56 257 LEU A C 1
ATOM 2072 O O . LEU A 1 257 ? 6.897 -9.236 -5.575 1.00 91.56 257 LEU A O 1
ATOM 2076 N N . PHE A 1 258 ? 8.008 -9.493 -3.633 1.00 86.75 258 PHE A N 1
ATOM 2077 C CA . PHE A 1 258 ? 9.256 -9.973 -4.220 1.00 86.75 258 PHE A CA 1
ATOM 2078 C C . PHE A 1 258 ? 9.014 -11.204 -5.101 1.00 86.75 258 PHE A C 1
ATOM 2080 O O . PHE A 1 258 ? 9.427 -11.225 -6.263 1.00 86.75 258 PHE A O 1
ATOM 2087 N N . GLY A 1 259 ? 8.291 -12.202 -4.584 1.00 85.06 259 GLY A N 1
ATOM 2088 C CA . GLY A 1 259 ? 7.938 -13.406 -5.332 1.00 85.06 259 GLY A CA 1
ATOM 2089 C C . GLY A 1 259 ? 7.039 -13.119 -6.535 1.00 85.06 259 GLY A C 1
ATOM 2090 O O . GLY A 1 259 ? 7.313 -13.587 -7.642 1.00 85.06 259 GLY A O 1
ATOM 2091 N N . TYR A 1 260 ? 5.994 -12.311 -6.343 1.00 90.19 260 TYR A N 1
ATOM 2092 C CA . TYR A 1 260 ? 5.021 -11.972 -7.384 1.00 90.19 260 TYR A CA 1
ATOM 2093 C C . TYR A 1 260 ? 5.648 -11.160 -8.528 1.00 90.19 260 TYR A C 1
ATOM 2095 O O . TYR A 1 260 ? 5.558 -11.540 -9.699 1.00 90.19 260 TYR A O 1
ATOM 2103 N N . PHE A 1 261 ? 6.311 -10.048 -8.199 1.00 88.31 261 PHE A N 1
ATOM 2104 C CA . PHE A 1 261 ? 6.990 -9.188 -9.167 1.00 88.31 261 PHE A CA 1
ATOM 2105 C C . PHE A 1 261 ? 8.164 -9.922 -9.814 1.00 88.31 261 PHE A C 1
ATOM 2107 O O . PHE A 1 261 ? 8.289 -9.905 -11.035 1.00 88.31 261 PHE A O 1
ATOM 2114 N N . GLY A 1 262 ? 8.977 -10.630 -9.028 1.00 83.75 262 GLY A N 1
ATOM 2115 C CA . GLY A 1 262 ? 10.110 -11.396 -9.534 1.00 83.75 262 GLY A CA 1
ATOM 2116 C C . GLY A 1 262 ? 9.699 -12.496 -10.506 1.00 83.75 262 GLY A C 1
ATOM 2117 O O . GLY A 1 262 ? 10.291 -12.615 -11.575 1.00 83.75 262 GLY A O 1
ATOM 2118 N N . GLN A 1 263 ? 8.616 -13.225 -10.234 1.00 84.94 263 GLN A N 1
ATOM 2119 C CA . GLN A 1 263 ? 8.096 -14.202 -11.190 1.00 84.94 263 GLN A CA 1
ATOM 2120 C C . GLN A 1 263 ? 7.616 -13.546 -12.492 1.00 84.94 263 GLN A C 1
ATOM 2122 O O . GLN A 1 263 ? 7.803 -14.126 -13.564 1.00 84.94 263 GLN A O 1
ATOM 2127 N N . GLY A 1 264 ? 6.994 -12.367 -12.418 1.00 83.56 264 GLY A N 1
ATOM 2128 C CA . GLY A 1 264 ? 6.497 -11.664 -13.598 1.00 83.56 264 GLY A CA 1
ATOM 2129 C C . GLY A 1 264 ? 7.556 -10.920 -14.403 1.00 83.56 264 GLY A C 1
ATOM 2130 O O . GLY A 1 264 ? 7.395 -10.776 -15.614 1.00 83.56 264 GLY A O 1
ATOM 2131 N N . PHE A 1 265 ? 8.619 -10.463 -13.745 1.00 83.25 265 PHE A N 1
ATOM 2132 C CA . PHE A 1 265 ? 9.697 -9.691 -14.351 1.00 83.25 265 PHE A CA 1
ATOM 2133 C C . PHE A 1 265 ? 10.860 -10.582 -14.787 1.00 83.25 265 PHE A C 1
ATOM 2135 O O . PHE A 1 265 ? 11.308 -10.461 -15.921 1.00 83.25 265 PHE A O 1
ATOM 2142 N N . LEU A 1 266 ? 11.309 -11.492 -13.911 1.00 76.50 266 LEU A N 1
ATOM 2143 C CA . LEU A 1 266 ? 12.484 -12.347 -14.106 1.00 76.50 266 LEU A CA 1
ATOM 2144 C C . LEU A 1 266 ? 12.180 -13.778 -14.566 1.00 76.50 266 LEU A C 1
ATOM 2146 O O . LEU A 1 266 ? 13.116 -14.489 -14.914 1.00 76.50 266 LEU A O 1
ATOM 2150 N N . LEU A 1 267 ? 10.914 -14.214 -14.576 1.00 73.50 267 LEU A N 1
ATOM 2151 C CA . LEU A 1 267 ? 10.537 -15.609 -14.849 1.00 73.50 267 LEU A CA 1
ATOM 2152 C C . LEU A 1 267 ? 11.396 -16.588 -14.029 1.00 73.50 267 LEU A C 1
ATOM 2154 O O . LEU A 1 267 ? 12.360 -17.148 -14.545 1.00 73.50 267 LEU A O 1
ATOM 2158 N N . PHE A 1 268 ? 11.048 -16.811 -12.753 1.00 66.31 268 PHE A N 1
ATOM 2159 C CA . PHE A 1 268 ? 11.732 -17.779 -11.877 1.00 66.31 268 PHE A CA 1
ATOM 2160 C C . PHE A 1 268 ? 11.512 -19.235 -12.330 1.00 66.31 268 PHE A C 1
ATOM 2162 O O . PHE A 1 268 ? 10.832 -20.037 -11.686 1.00 66.31 268 PHE A O 1
ATOM 2169 N N . ASP A 1 269 ? 12.070 -19.568 -13.486 1.00 58.12 269 ASP A N 1
ATOM 2170 C CA . ASP A 1 269 ? 12.269 -20.899 -14.020 1.00 58.12 269 ASP A CA 1
ATOM 2171 C C . ASP A 1 269 ? 13.760 -21.091 -14.363 1.00 58.12 269 ASP A C 1
ATOM 2173 O O . ASP A 1 269 ? 14.586 -20.184 -14.217 1.00 58.12 269 ASP A O 1
ATOM 2177 N N . GLY A 1 270 ? 14.134 -22.298 -14.796 1.00 50.94 270 GLY A N 1
ATOM 2178 C CA . GLY A 1 270 ? 15.519 -22.675 -15.107 1.00 50.94 270 GLY A CA 1
ATOM 2179 C C . GLY A 1 270 ? 16.232 -21.817 -16.173 1.00 50.94 270 GLY A C 1
ATOM 2180 O O . GLY A 1 270 ? 17.385 -22.106 -16.501 1.00 50.94 270 GLY A O 1
ATOM 2181 N N . SER A 1 271 ? 15.604 -20.765 -16.712 1.00 54.28 271 SER A N 1
ATOM 2182 C CA . SER A 1 271 ? 16.255 -19.691 -17.480 1.00 54.28 271 SER A CA 1
ATOM 2183 C C . SER A 1 271 ? 17.373 -18.993 -16.696 1.00 54.28 271 SER A C 1
ATOM 2185 O O . SER A 1 271 ? 18.392 -18.631 -17.289 1.00 54.28 271 SER A O 1
ATOM 2187 N N . LEU A 1 272 ? 17.250 -18.914 -15.366 1.00 52.28 272 LEU A N 1
ATOM 2188 C CA . LEU A 1 272 ? 18.281 -18.381 -14.465 1.00 52.28 272 LEU A CA 1
ATOM 2189 C C . LEU A 1 272 ? 19.634 -19.104 -14.614 1.00 52.28 272 LEU A C 1
ATOM 2191 O O . LEU A 1 272 ? 20.694 -18.476 -14.643 1.00 52.28 272 LEU A O 1
ATOM 2195 N N . LEU A 1 273 ? 19.597 -20.432 -14.772 1.00 50.19 273 LEU A N 1
ATOM 2196 C CA . LEU A 1 273 ? 20.783 -21.278 -14.963 1.00 50.19 273 LEU A CA 1
ATOM 2197 C C . LEU A 1 273 ? 21.436 -21.078 -16.334 1.00 50.19 273 LEU A C 1
ATOM 2199 O O . LEU A 1 273 ? 22.658 -21.149 -16.462 1.00 50.19 273 LEU A O 1
ATOM 2203 N N . LYS A 1 274 ? 20.633 -20.813 -17.371 1.00 50.50 274 LYS A N 1
ATOM 2204 C CA . LYS A 1 274 ? 21.147 -20.554 -18.725 1.00 50.50 274 LYS A CA 1
ATOM 2205 C C . LYS A 1 274 ? 21.874 -19.210 -18.799 1.00 50.50 274 LYS A C 1
ATOM 2207 O O . LYS A 1 274 ? 22.875 -19.101 -19.501 1.00 50.50 274 LYS A O 1
ATOM 2212 N N . LEU A 1 275 ? 21.397 -18.214 -18.053 1.00 50.78 275 LEU A N 1
ATOM 2213 C CA . LEU A 1 275 ? 22.019 -16.894 -17.942 1.00 50.78 275 LEU A CA 1
ATOM 2214 C C . LEU A 1 275 ? 23.303 -16.910 -17.109 1.00 50.78 275 LEU A C 1
ATOM 2216 O O . LEU A 1 275 ? 24.310 -16.368 -17.558 1.00 50.78 275 LEU A O 1
ATOM 2220 N N . SER A 1 276 ? 23.314 -17.570 -15.945 1.00 43.06 276 SER A N 1
ATOM 2221 C CA . SER A 1 276 ? 24.516 -17.648 -15.096 1.00 43.06 276 SER A CA 1
ATOM 2222 C C . SER A 1 276 ? 25.680 -18.383 -15.767 1.00 43.06 276 SER A C 1
ATOM 2224 O O . SER A 1 276 ? 26.830 -17.985 -15.585 1.00 43.06 276 SER A O 1
ATOM 2226 N N . ALA A 1 277 ? 25.399 -19.369 -16.625 1.00 50.75 277 ALA A N 1
ATOM 2227 C CA . ALA A 1 277 ? 26.416 -20.037 -17.438 1.00 50.75 277 ALA A CA 1
ATOM 2228 C C . ALA A 1 277 ? 27.080 -19.114 -18.488 1.00 50.75 277 ALA A C 1
ATOM 2230 O O . ALA A 1 277 ? 28.235 -19.340 -18.844 1.00 50.75 277 ALA A O 1
ATOM 2231 N N . GLY A 1 278 ? 26.381 -18.078 -18.977 1.00 48.47 278 GLY A N 1
ATOM 2232 C CA . GLY A 1 278 ? 26.871 -17.152 -20.014 1.00 48.47 278 GLY A CA 1
ATOM 2233 C C . GLY A 1 278 ? 27.310 -15.766 -19.515 1.00 48.47 278 GLY A C 1
ATOM 2234 O O . GLY A 1 278 ? 28.081 -15.093 -20.194 1.00 48.47 278 GLY A O 1
ATOM 2235 N N . ALA A 1 279 ? 26.853 -15.337 -18.334 1.00 50.62 279 ALA A N 1
ATOM 2236 C CA . ALA A 1 279 ? 27.061 -13.995 -17.775 1.00 50.62 279 ALA A CA 1
ATOM 2237 C C . ALA A 1 279 ? 28.097 -13.939 -16.634 1.00 50.62 279 ALA A C 1
ATOM 2239 O O . ALA A 1 279 ? 28.235 -12.909 -15.976 1.00 50.62 279 ALA A O 1
ATOM 2240 N N . ALA A 1 280 ? 28.847 -15.024 -16.406 1.00 49.25 280 ALA A N 1
ATOM 2241 C CA . ALA A 1 280 ? 29.759 -15.194 -15.268 1.00 49.25 280 ALA A CA 1
ATOM 2242 C C . ALA A 1 280 ? 30.797 -14.062 -15.078 1.00 49.25 280 ALA A C 1
ATOM 2244 O O . ALA A 1 280 ? 31.263 -13.847 -13.962 1.00 49.25 280 ALA A O 1
ATOM 2245 N N . GLN A 1 281 ? 31.143 -13.313 -16.133 1.00 49.09 281 GLN A N 1
ATOM 2246 C CA . GLN A 1 281 ? 32.025 -12.140 -16.034 1.00 49.09 281 GLN A CA 1
ATOM 2247 C C . GLN A 1 281 ? 31.320 -10.868 -15.528 1.00 49.09 281 GLN A C 1
ATOM 2249 O O . GLN A 1 281 ? 31.960 -10.059 -14.868 1.00 49.09 281 GLN A O 1
ATOM 2254 N N . ALA A 1 282 ? 30.026 -10.683 -15.808 1.00 48.91 282 ALA A N 1
ATOM 2255 C CA . ALA A 1 282 ? 29.265 -9.490 -15.411 1.00 48.91 282 ALA A CA 1
ATOM 2256 C C . ALA A 1 282 ? 28.791 -9.535 -13.948 1.00 48.91 282 ALA A C 1
ATOM 2258 O O . ALA A 1 282 ? 28.424 -8.511 -13.382 1.00 48.91 282 ALA A O 1
ATOM 2259 N N . TRP A 1 283 ? 28.780 -10.727 -13.351 1.00 52.56 283 TRP A N 1
ATOM 2260 C CA . TRP A 1 283 ? 28.208 -11.005 -12.033 1.00 52.56 283 TRP A CA 1
ATOM 2261 C C . TRP A 1 283 ? 29.250 -11.511 -11.030 1.00 52.56 283 TRP A C 1
ATOM 2263 O O . TRP A 1 283 ? 28.893 -12.180 -10.063 1.00 52.56 283 TRP A O 1
ATOM 2273 N N . SER A 1 284 ? 30.543 -11.240 -11.262 1.00 50.91 284 SER A N 1
ATOM 2274 C CA . SER A 1 284 ? 31.633 -11.777 -10.430 1.00 50.91 284 SER A CA 1
ATOM 2275 C C . SER A 1 284 ? 31.651 -11.232 -8.995 1.00 50.91 284 SER A C 1
ATOM 2277 O O . SER A 1 284 ? 32.479 -11.674 -8.193 1.00 50.91 284 SER A O 1
ATOM 2279 N N . ASP A 1 285 ? 30.766 -10.291 -8.665 1.00 54.16 285 ASP A N 1
ATOM 2280 C CA . ASP A 1 285 ? 30.510 -9.900 -7.287 1.00 54.16 285 ASP A CA 1
ATOM 2281 C C . ASP A 1 285 ? 29.907 -11.089 -6.539 1.00 54.16 285 ASP A C 1
ATOM 2283 O O . ASP A 1 285 ? 28.849 -11.626 -6.881 1.00 54.16 285 ASP A O 1
ATOM 2287 N N . LYS A 1 286 ? 30.652 -11.538 -5.525 1.00 49.66 286 LYS A N 1
ATOM 2288 C CA . LYS A 1 286 ? 30.474 -12.833 -4.853 1.00 49.66 286 LYS A CA 1
ATOM 2289 C C . LYS A 1 286 ? 29.094 -13.030 -4.217 1.00 49.66 286 LYS A C 1
ATOM 2291 O O . LYS A 1 286 ? 28.740 -14.175 -3.939 1.00 49.66 286 LYS A O 1
ATOM 2296 N N . ASP A 1 287 ? 28.311 -11.967 -4.055 1.00 57.47 287 ASP A N 1
ATOM 2297 C CA . ASP A 1 287 ? 26.990 -12.021 -3.434 1.00 57.47 287 ASP A CA 1
ATOM 2298 C C . ASP A 1 287 ? 25.846 -12.166 -4.445 1.00 57.47 287 ASP A C 1
ATOM 2300 O O . ASP A 1 287 ? 24.897 -12.891 -4.162 1.00 57.47 287 ASP A O 1
ATOM 2304 N N . ILE A 1 288 ? 25.954 -11.621 -5.663 1.00 54.41 288 ILE A N 1
ATOM 2305 C CA . ILE A 1 288 ? 24.887 -11.729 -6.679 1.00 54.41 288 ILE A CA 1
ATOM 2306 C C . ILE A 1 288 ? 24.823 -13.153 -7.232 1.00 54.41 288 ILE A C 1
ATOM 2308 O O . ILE A 1 288 ? 23.751 -13.751 -7.309 1.00 54.41 288 ILE A O 1
ATOM 2312 N N . ALA A 1 289 ? 25.974 -13.749 -7.555 1.00 59.53 289 ALA A N 1
ATOM 2313 C CA . ALA A 1 289 ? 26.029 -15.138 -8.011 1.00 59.53 289 ALA A CA 1
ATOM 2314 C C . ALA A 1 289 ? 25.524 -16.122 -6.937 1.00 59.53 289 ALA A C 1
ATOM 2316 O O . ALA A 1 289 ? 24.849 -17.103 -7.256 1.00 59.53 289 ALA A O 1
ATOM 2317 N N . LYS A 1 290 ? 25.820 -15.845 -5.660 1.00 62.41 290 LYS A N 1
ATOM 2318 C CA . LYS A 1 290 ? 25.333 -16.623 -4.514 1.00 62.41 290 LYS A CA 1
ATOM 2319 C C . LYS A 1 290 ? 23.821 -16.457 -4.330 1.00 62.41 290 LYS A C 1
ATOM 2321 O O . LYS A 1 290 ? 23.124 -17.453 -4.168 1.00 62.41 290 LYS A O 1
ATOM 2326 N N . TRP A 1 291 ? 23.317 -15.230 -4.426 1.00 58.56 291 TRP A N 1
ATOM 2327 C CA . TRP A 1 291 ? 21.895 -14.899 -4.335 1.00 58.56 291 TRP A CA 1
ATOM 2328 C C . TRP A 1 291 ? 21.068 -15.564 -5.450 1.00 58.56 291 TRP A C 1
ATOM 2330 O O . TRP A 1 291 ? 20.092 -16.254 -5.156 1.00 58.56 291 TRP A O 1
ATOM 2340 N N . LEU A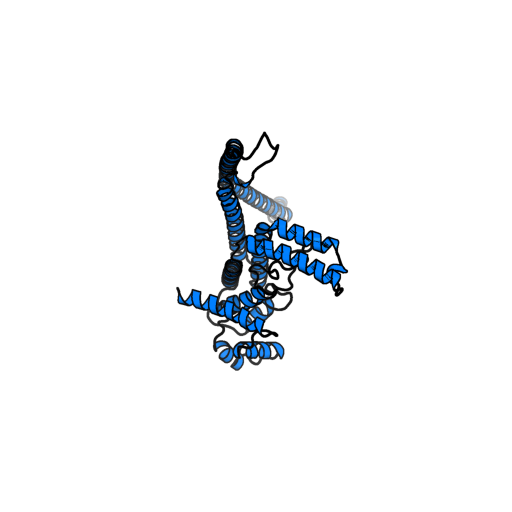 1 292 ? 21.513 -15.493 -6.714 1.00 59.44 292 LEU A N 1
ATOM 2341 C CA . LEU A 1 292 ? 20.857 -16.169 -7.848 1.00 59.44 292 LEU A CA 1
ATOM 2342 C C . LEU A 1 292 ? 20.868 -17.699 -7.688 1.00 59.44 292 LEU A C 1
ATOM 2344 O O . LEU A 1 292 ? 19.893 -18.377 -8.012 1.00 59.44 292 LEU A O 1
ATOM 2348 N N . LYS A 1 293 ? 21.971 -18.263 -7.183 1.00 61.78 293 LYS A N 1
ATOM 2349 C CA . LYS A 1 293 ? 22.071 -19.704 -6.927 1.00 61.78 293 LYS A CA 1
ATOM 2350 C C . LYS A 1 293 ? 21.086 -20.150 -5.843 1.00 61.78 293 LYS A C 1
ATOM 2352 O O . LYS A 1 293 ? 20.380 -21.133 -6.055 1.00 61.78 293 LYS A O 1
ATOM 2357 N N . ASN A 1 294 ? 20.989 -19.404 -4.743 1.00 61.88 294 ASN A N 1
ATOM 2358 C CA . ASN A 1 294 ? 20.031 -19.674 -3.670 1.00 61.88 294 ASN A CA 1
ATOM 2359 C C . ASN A 1 294 ? 18.583 -19.630 -4.184 1.00 61.88 294 ASN A C 1
ATOM 2361 O O . ASN A 1 294 ? 17.813 -20.548 -3.911 1.00 61.88 294 ASN A O 1
ATOM 2365 N N . MET A 1 295 ? 18.239 -18.640 -5.015 1.00 59.88 295 MET A N 1
ATOM 2366 C CA . MET A 1 295 ? 16.915 -18.561 -5.647 1.00 59.88 295 MET A CA 1
ATOM 2367 C C . MET A 1 295 ? 16.612 -19.756 -6.555 1.00 59.88 295 MET A C 1
ATOM 2369 O O . MET A 1 295 ? 15.493 -20.262 -6.547 1.00 59.88 295 MET A O 1
ATOM 2373 N N . ASN A 1 296 ? 17.592 -20.235 -7.328 1.00 60.62 296 ASN A N 1
ATOM 2374 C CA . ASN A 1 296 ? 17.412 -21.421 -8.170 1.00 60.62 296 ASN A CA 1
ATOM 2375 C C . ASN A 1 296 ? 17.194 -22.703 -7.350 1.00 60.62 296 ASN A C 1
ATOM 2377 O O . ASN A 1 296 ? 16.481 -23.606 -7.779 1.00 60.62 296 ASN A O 1
ATOM 2381 N N . GLU A 1 297 ? 17.837 -22.799 -6.190 1.00 60.25 297 GLU A N 1
ATOM 2382 C CA . GLU A 1 297 ? 17.712 -23.936 -5.274 1.00 60.25 297 GLU A CA 1
ATOM 2383 C C . GLU A 1 297 ? 16.428 -23.875 -4.425 1.00 60.25 297 GLU A C 1
ATOM 2385 O O . GLU A 1 297 ? 16.181 -24.785 -3.637 1.00 60.25 297 GLU A O 1
ATOM 2390 N N . GLY A 1 298 ? 15.596 -22.838 -4.597 1.00 56.66 298 GLY A N 1
ATOM 2391 C CA . GLY A 1 298 ? 14.381 -22.619 -3.806 1.00 56.66 298 GLY A CA 1
ATOM 2392 C C . GLY A 1 298 ? 14.650 -22.086 -2.394 1.00 56.66 298 GLY A C 1
ATOM 2393 O O . GLY A 1 298 ? 13.730 -21.992 -1.587 1.00 56.66 298 GLY A O 1
ATOM 2394 N N . ASN A 1 299 ? 15.896 -21.715 -2.094 1.00 58.84 299 ASN A N 1
ATOM 2395 C CA . ASN A 1 299 ? 16.316 -21.150 -0.815 1.00 58.84 299 ASN A CA 1
ATOM 2396 C C . ASN A 1 299 ? 16.093 -19.633 -0.838 1.00 58.84 299 ASN A C 1
ATOM 2398 O O . ASN A 1 299 ? 17.011 -18.847 -1.079 1.00 58.84 299 ASN A O 1
ATOM 2402 N N . PHE A 1 300 ? 14.839 -19.233 -0.663 1.00 58.47 300 PHE A N 1
ATOM 2403 C CA . PHE A 1 300 ? 14.414 -17.839 -0.680 1.00 58.47 300 PHE A CA 1
ATOM 2404 C C . PHE A 1 300 ? 14.448 -17.238 0.739 1.00 58.47 300 PHE A C 1
ATOM 2406 O O . PHE A 1 300 ? 13.752 -17.713 1.629 1.00 58.47 300 PHE A O 1
ATOM 2413 N N . GLY A 1 301 ? 15.230 -16.172 0.934 1.00 52.75 301 GLY A N 1
ATOM 2414 C CA . GLY A 1 301 ? 15.329 -15.450 2.210 1.00 52.75 301 GLY A CA 1
ATOM 2415 C C . GLY A 1 301 ? 16.263 -16.086 3.248 1.00 52.75 301 GLY A C 1
ATOM 2416 O O . GLY A 1 301 ? 16.855 -17.141 3.015 1.00 52.75 301 GLY A O 1
ATOM 2417 N N . ASP A 1 302 ? 16.416 -15.403 4.384 1.00 55.72 302 ASP A N 1
ATOM 2418 C CA . ASP A 1 302 ? 17.340 -15.800 5.457 1.00 55.72 302 ASP A CA 1
ATOM 2419 C C . ASP A 1 302 ? 16.650 -16.672 6.521 1.00 55.72 302 ASP A C 1
ATOM 2421 O O . ASP A 1 302 ? 17.324 -17.384 7.270 1.00 55.72 302 ASP A O 1
ATOM 2425 N N . ASN A 1 303 ? 15.309 -16.653 6.568 1.00 55.75 303 ASN A N 1
ATOM 2426 C CA . ASN A 1 303 ? 14.493 -17.425 7.505 1.00 55.75 303 ASN A CA 1
ATOM 2427 C C . ASN A 1 303 ? 13.506 -18.377 6.793 1.00 55.75 303 ASN A C 1
ATOM 2429 O O . ASN A 1 303 ? 13.041 -18.084 5.693 1.00 55.75 303 ASN A O 1
ATOM 2433 N N . PRO A 1 304 ? 13.082 -19.485 7.440 1.00 55.94 304 PRO A N 1
ATOM 2434 C CA . PRO A 1 304 ? 12.201 -20.490 6.826 1.00 55.94 304 PRO A CA 1
ATOM 2435 C C . PRO A 1 304 ? 10.857 -19.949 6.312 1.00 55.94 304 PRO A C 1
ATOM 2437 O O . PRO A 1 304 ? 10.316 -20.469 5.339 1.00 55.94 304 PRO A O 1
ATOM 2440 N N . ASN A 1 305 ? 10.322 -18.907 6.955 1.00 67.62 305 ASN A N 1
ATOM 2441 C CA . ASN A 1 305 ? 9.043 -18.304 6.574 1.00 67.62 305 ASN A CA 1
ATOM 2442 C C . ASN A 1 305 ? 9.169 -17.388 5.346 1.00 67.62 305 ASN A C 1
ATOM 2444 O O . ASN A 1 305 ? 8.211 -17.263 4.586 1.00 67.62 305 ASN A O 1
ATOM 2448 N N . ASP A 1 306 ? 10.345 -16.791 5.112 1.00 69.50 306 ASP A N 1
ATOM 2449 C CA . ASP A 1 306 ? 10.576 -15.910 3.962 1.00 69.50 306 ASP A CA 1
ATOM 2450 C C . ASP A 1 306 ? 10.363 -16.669 2.653 1.00 69.50 306 ASP A C 1
ATOM 2452 O O . ASP A 1 306 ? 9.695 -16.179 1.737 1.00 69.50 306 ASP A O 1
ATOM 2456 N N . ALA A 1 307 ? 10.860 -17.909 2.609 1.00 71.19 307 ALA A N 1
ATOM 2457 C CA . ALA A 1 307 ? 10.716 -18.773 1.453 1.00 71.19 307 ALA A CA 1
ATOM 2458 C C . ALA A 1 307 ? 9.254 -19.067 1.133 1.00 71.19 307 ALA A C 1
ATOM 2460 O O . ALA A 1 307 ? 8.840 -18.979 -0.024 1.00 71.19 307 ALA A O 1
ATOM 2461 N N . GLN A 1 308 ? 8.456 -19.346 2.162 1.00 79.94 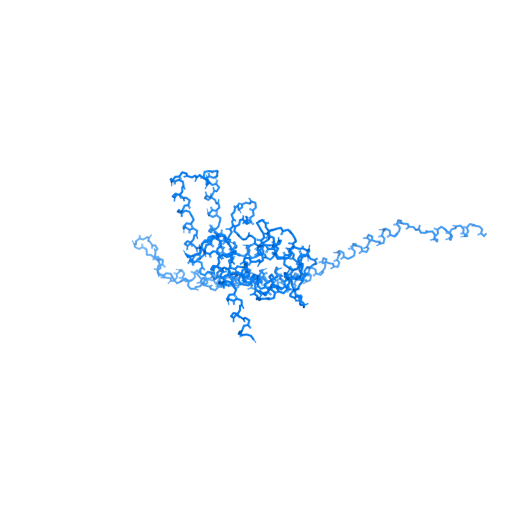308 GLN A N 1
ATOM 2462 C CA . GLN A 1 308 ? 7.033 -19.607 2.001 1.00 79.94 308 GLN A CA 1
ATOM 2463 C C . GLN A 1 308 ? 6.292 -18.386 1.437 1.00 79.94 308 GLN A C 1
ATOM 2465 O O . GLN A 1 308 ? 5.483 -18.527 0.523 1.00 79.94 308 GLN A O 1
ATOM 2470 N N . TYR A 1 309 ? 6.575 -17.181 1.935 1.00 84.06 309 TYR A N 1
ATOM 2471 C CA . TYR A 1 309 ? 5.885 -15.967 1.484 1.00 84.06 309 TYR A CA 1
ATOM 2472 C C . TYR A 1 309 ? 6.264 -15.585 0.050 1.00 84.06 309 TYR A C 1
ATOM 2474 O O . TYR A 1 309 ? 5.414 -15.157 -0.732 1.00 84.06 309 TYR A O 1
ATOM 2482 N N . ILE A 1 310 ? 7.531 -15.787 -0.319 1.00 82.25 310 ILE A N 1
ATOM 2483 C CA . ILE A 1 310 ? 7.998 -15.619 -1.698 1.00 82.25 310 ILE A CA 1
ATOM 2484 C C . ILE A 1 310 ? 7.304 -16.635 -2.613 1.00 82.25 310 ILE A C 1
ATOM 2486 O O . ILE A 1 310 ? 6.794 -16.267 -3.675 1.00 82.25 310 ILE A O 1
ATOM 2490 N N . GLU A 1 311 ? 7.207 -17.899 -2.195 1.00 81.75 311 GLU A N 1
ATOM 2491 C CA . GLU A 1 311 ? 6.464 -18.919 -2.934 1.00 81.75 311 GLU A CA 1
ATOM 2492 C C . GLU A 1 311 ? 4.982 -18.576 -3.114 1.00 81.75 311 GLU A C 1
ATOM 2494 O O . GLU A 1 311 ? 4.441 -18.823 -4.196 1.00 81.75 311 GLU A O 1
ATOM 2499 N N . ASP A 1 312 ? 4.323 -18.013 -2.098 1.00 87.88 312 ASP A N 1
ATOM 2500 C CA . ASP A 1 312 ? 2.930 -17.563 -2.191 1.00 87.88 312 ASP A CA 1
ATOM 2501 C C . ASP A 1 312 ? 2.762 -16.551 -3.334 1.00 87.88 312 ASP A C 1
ATOM 2503 O O . ASP A 1 312 ? 1.884 -16.716 -4.186 1.00 87.88 312 ASP A O 1
ATOM 2507 N N . GLY A 1 313 ? 3.644 -15.547 -3.405 1.00 87.31 313 GLY A N 1
ATOM 2508 C CA . GLY A 1 313 ? 3.645 -14.547 -4.476 1.00 87.31 313 GLY A CA 1
ATOM 2509 C C . GLY A 1 313 ? 3.877 -15.157 -5.862 1.00 87.31 313 GLY A C 1
ATOM 2510 O O . GLY A 1 313 ? 3.160 -14.842 -6.818 1.00 87.31 313 GLY A O 1
ATOM 2511 N N . ILE A 1 314 ? 4.832 -16.087 -5.974 1.00 85.81 314 ILE A N 1
ATOM 2512 C CA . ILE A 1 314 ? 5.130 -16.814 -7.220 1.00 85.81 314 ILE A CA 1
ATOM 2513 C C . ILE A 1 314 ? 3.914 -17.624 -7.690 1.00 85.81 314 ILE A C 1
ATOM 2515 O O . ILE A 1 314 ? 3.557 -17.588 -8.875 1.00 85.81 314 ILE A O 1
ATOM 2519 N N . LYS A 1 315 ? 3.287 -18.378 -6.778 1.00 87.62 315 LYS A N 1
ATOM 2520 C CA . LYS A 1 315 ? 2.112 -19.215 -7.065 1.00 87.62 315 LYS A CA 1
ATOM 2521 C C . LYS A 1 315 ? 0.939 -18.356 -7.524 1.00 87.62 315 LYS A C 1
ATOM 2523 O O . LYS A 1 315 ? 0.310 -18.693 -8.526 1.00 87.62 315 LYS A O 1
ATOM 2528 N N . ASP A 1 316 ? 0.678 -17.236 -6.853 1.00 89.31 316 ASP A N 1
ATOM 2529 C CA . ASP A 1 316 ? -0.429 -16.340 -7.201 1.00 89.31 316 ASP A CA 1
ATOM 2530 C C . ASP A 1 316 ? -0.245 -15.728 -8.604 1.00 89.31 316 ASP A C 1
ATOM 2532 O O . ASP A 1 316 ? -1.160 -15.770 -9.436 1.00 89.31 316 ASP A O 1
ATOM 2536 N N . TYR A 1 317 ? 0.975 -15.280 -8.941 1.00 87.12 317 TYR A N 1
ATOM 2537 C CA . TYR A 1 317 ? 1.290 -14.814 -10.297 1.00 87.12 317 TYR A CA 1
ATOM 2538 C C . TYR A 1 317 ? 1.030 -15.904 -11.353 1.00 87.12 317 TYR A C 1
ATOM 2540 O O . TYR A 1 317 ? 0.348 -15.662 -12.357 1.00 87.12 317 TYR A O 1
ATOM 2548 N N . LYS A 1 318 ? 1.550 -17.123 -11.132 1.00 85.50 318 LYS A N 1
ATOM 2549 C CA . LYS A 1 318 ? 1.401 -18.256 -12.065 1.00 85.50 318 LYS A CA 1
ATOM 2550 C C . LYS A 1 318 ? -0.064 -18.641 -12.266 1.00 85.50 318 LYS A C 1
ATOM 2552 O O . LYS A 1 318 ? -0.497 -18.782 -13.410 1.00 85.50 318 LYS A O 1
ATOM 2557 N N . ASN A 1 319 ? -0.833 -18.744 -11.184 1.00 86.31 319 ASN A N 1
ATOM 2558 C CA . ASN A 1 319 ? -2.253 -19.095 -11.230 1.00 86.31 319 ASN A CA 1
ATOM 2559 C C . ASN A 1 319 ? -3.065 -18.090 -12.060 1.00 86.31 319 ASN A C 1
ATOM 2561 O O . ASN A 1 319 ? -3.958 -18.483 -12.809 1.00 86.31 319 ASN A O 1
ATOM 2565 N N . ARG A 1 320 ? -2.735 -16.794 -11.998 1.00 79.69 320 ARG A N 1
ATOM 2566 C CA . ARG A 1 320 ? -3.406 -15.775 -12.822 1.00 79.69 320 ARG A CA 1
ATOM 2567 C C . ARG A 1 320 ? -2.983 -15.788 -14.289 1.00 79.69 320 ARG A C 1
ATOM 2569 O O . ARG A 1 320 ? -3.816 -15.512 -15.149 1.00 79.69 320 ARG A O 1
ATOM 2576 N N . LYS A 1 321 ? -1.718 -16.092 -14.590 1.00 69.06 321 LYS A N 1
ATOM 2577 C CA . LYS A 1 321 ? -1.223 -16.229 -15.972 1.00 69.06 321 LYS A CA 1
ATOM 2578 C C . LYS A 1 321 ? -1.776 -17.472 -16.672 1.00 69.06 321 LYS A C 1
ATOM 2580 O O . LYS A 1 321 ? -2.015 -17.397 -17.867 1.00 69.06 321 LYS A O 1
ATOM 2585 N N . GLY A 1 322 ? -1.988 -18.573 -15.945 1.00 56.16 322 GLY A N 1
ATOM 2586 C CA . GLY A 1 322 ? -2.578 -19.808 -16.482 1.00 56.16 322 GLY A CA 1
ATOM 2587 C C . GLY A 1 322 ? -4.093 -19.749 -16.721 1.00 56.16 322 GLY A C 1
ATOM 2588 O O . GLY A 1 322 ? -4.620 -20.593 -17.435 1.00 56.16 322 GLY A O 1
ATOM 2589 N N . ASN A 1 323 ? -4.779 -18.750 -16.154 1.00 43.25 323 ASN A N 1
ATOM 2590 C CA . ASN A 1 323 ? -6.219 -18.509 -16.315 1.00 43.25 323 ASN A CA 1
ATOM 2591 C C . ASN A 1 323 ? -6.548 -17.416 -17.361 1.00 43.25 323 ASN A C 1
ATOM 2593 O O . ASN A 1 323 ? -7.673 -16.914 -17.386 1.00 43.25 323 ASN A O 1
ATOM 2597 N N . LYS A 1 324 ? -5.579 -17.019 -18.193 1.00 39.22 324 LYS A N 1
ATOM 2598 C CA . LYS A 1 324 ? -5.747 -16.116 -19.344 1.00 39.22 324 LYS A CA 1
ATOM 2599 C C . LYS A 1 324 ? -5.342 -16.831 -20.624 1.00 39.22 324 LYS A C 1
ATOM 2601 O O . LYS A 1 324 ? -5.968 -16.527 -21.659 1.00 39.22 324 LYS A O 1
#

Solvent-accessible surface area (backbone atoms only — not comparable to full-atom values): 17959 Å² total; per-residue (Å²): 114,69,73,60,55,52,51,52,57,56,71,73,45,87,52,69,70,58,53,55,49,51,52,52,48,50,54,49,49,53,53,49,50,54,50,50,52,51,49,51,55,44,61,72,47,49,65,58,62,53,53,53,49,55,54,52,50,55,39,48,53,49,41,54,50,33,56,74,69,30,69,24,69,38,84,90,78,75,43,77,41,71,88,48,45,66,62,71,56,52,51,69,55,53,54,51,52,52,52,51,52,48,54,52,44,55,53,49,49,53,51,50,62,72,43,91,65,54,50,71,57,35,40,34,52,48,51,50,47,53,49,54,48,56,43,64,76,43,42,68,56,54,48,53,51,46,52,54,47,63,74,47,48,76,56,66,77,44,86,49,69,71,49,42,55,51,51,52,52,53,53,47,53,47,25,54,49,42,41,70,65,68,62,61,60,69,57,52,48,49,52,50,34,52,52,42,48,64,51,58,53,81,60,93,68,90,52,79,64,56,55,54,50,52,51,62,38,54,34,88,89,23,62,50,24,35,46,78,42,50,73,42,94,91,36,84,45,30,77,60,30,47,34,47,74,81,82,47,56,44,50,38,58,31,32,20,39,49,19,26,36,41,37,70,67,68,45,87,49,76,62,59,59,61,45,54,75,74,40,57,82,84,43,66,54,76,60,58,52,50,51,55,49,31,51,74,73,65,52,35,69,95,46,84,65,40,27,53,29,20,48,51,16,34,50,54,48,49,57,57,62,75,75,110

Secondary structure (DSSP, 8-state):
-HHHHHHHHHHSS--HHHHHHHHHHHHHHHHHHHHHHHHHHHHHHHHHHHHHHHHHHHHHHHHHHHHHHS--EETTTTEE-GGG---GGGHHHHHHHHHHHHHHHHHHHHHHHTSS--HHHHHHHHHHHHHHHHHHHTHHHHHHHHHHHHHHGGGGG---HHHHHHHHHHHHHHHHHHHHTT--HHHHHHHHHHHHHHHT---SS--HHHHHHHHHHHSTTSTT-TTT--SBTTB-S-STTS-SSSS--TTHHHHHHHHHHHHHHH--STHHHHHHHH-TTTT-SHHHHHHHHHHHTT--SSSHHHHHHHHHHHHHHHHHHHT-

Foldseek 3Di:
DVVVVVVVVVVVDDDVVVVVVVVVVVVVVVVVVVVVVVVVVCVVCVVVVVVVVVVVVVLVVVQVVQVVPQPQQDPVVRGGNCVSGDPVSCVVVLVVVLVVLVVVLVVQLVVLLPDPDDLQVSLLSLLLSLLVSLCVLCVVLLVVLLVLCVVCDPLCPDPPPVSVVVNVVSLVSSLVSLQVSVDPVVVSLLVSLVSSCSSVDQDPDDDPVLLVVLCQQLDVVHSLCQQQDASDPSGRGHPQLGNNNVPDHRCLSSLLSSLQNCCSRVVLDCVLVVNCVPCVPVQVPPVSNVQSVCSNVLNADDDPVSSVSSVNNNVVNVVVVVVD

pLDDT: mean 78.4, std 14.25, range [39.22, 97.31]